Protein AF-A0A090T2H4-F1 (afdb_monomer_lite)

Organism: NCBI:txid990268

Structure (mmCIF, N/CA/C/O backbone):
data_AF-A0A090T2H4-F1
#
_entry.id   AF-A0A090T2H4-F1
#
loop_
_atom_site.group_PDB
_atom_site.id
_atom_site.type_symbol
_atom_site.label_atom_id
_atom_site.label_alt_id
_atom_site.label_comp_id
_atom_site.label_asym_id
_atom_site.label_entity_id
_atom_site.label_seq_id
_atom_site.pdbx_PDB_ins_code
_atom_site.Cartn_x
_atom_site.Cartn_y
_atom_site.Cartn_z
_atom_site.occupancy
_atom_site.B_iso_or_equiv
_atom_site.auth_seq_id
_atom_site.auth_comp_id
_atom_site.auth_asym_id
_atom_site.auth_atom_id
_atom_site.pdbx_PDB_model_num
ATOM 1 N N . MET A 1 1 ? 28.362 19.456 1.490 1.00 36.31 1 MET A N 1
ATOM 2 C CA . MET A 1 1 ? 27.067 19.026 2.068 1.00 36.31 1 MET A CA 1
ATOM 3 C C . MET A 1 1 ? 25.957 18.723 1.054 1.00 36.31 1 MET A C 1
ATOM 5 O O . MET A 1 1 ? 25.156 17.857 1.353 1.00 36.31 1 MET A O 1
ATOM 9 N N . LYS A 1 2 ? 25.894 19.320 -0.153 1.00 35.50 2 LYS A N 1
ATOM 10 C CA . LYS A 1 2 ? 24.828 18.982 -1.133 1.00 35.50 2 LYS A CA 1
ATOM 11 C C . LYS A 1 2 ? 24.926 17.577 -1.770 1.00 35.50 2 LYS A C 1
ATOM 13 O O . LYS A 1 2 ? 23.914 17.064 -2.221 1.00 35.50 2 LYS A O 1
ATOM 18 N N . LYS A 1 3 ? 26.111 16.947 -1.783 1.00 40.62 3 LYS A N 1
ATOM 19 C CA . LYS A 1 3 ? 26.342 15.635 -2.427 1.00 40.62 3 LYS A CA 1
ATOM 20 C C . LYS A 1 3 ? 25.745 14.439 -1.663 1.00 40.62 3 LYS A C 1
ATOM 22 O O . LYS A 1 3 ? 25.293 13.499 -2.295 1.00 40.62 3 LYS A O 1
ATOM 27 N N . SER A 1 4 ? 25.689 14.505 -0.330 1.00 39.00 4 SER A N 1
ATOM 28 C CA . SER A 1 4 ? 25.254 13.391 0.539 1.00 39.00 4 SER A CA 1
ATOM 29 C C . SER A 1 4 ? 23.723 13.196 0.568 1.00 39.00 4 SER A C 1
ATOM 31 O O . SER A 1 4 ? 23.233 12.088 0.759 1.00 39.00 4 SER A O 1
ATOM 33 N N . ILE A 1 5 ? 22.943 14.247 0.280 1.00 39.84 5 ILE A N 1
ATOM 34 C CA . ILE A 1 5 ? 21.468 14.180 0.276 1.00 39.84 5 ILE A CA 1
ATOM 35 C C . ILE A 1 5 ? 20.933 13.407 -0.945 1.00 39.84 5 ILE A C 1
ATOM 37 O O . ILE A 1 5 ? 19.902 12.739 -0.851 1.00 39.84 5 ILE A O 1
ATOM 41 N N . VAL A 1 6 ? 21.640 13.455 -2.080 1.00 45.47 6 VAL A N 1
ATOM 42 C CA . VAL A 1 6 ? 21.230 12.778 -3.325 1.00 45.47 6 VAL A CA 1
ATOM 43 C C . VAL A 1 6 ? 21.430 11.261 -3.227 1.00 45.47 6 VAL A C 1
ATOM 45 O O . VAL A 1 6 ? 20.582 10.497 -3.675 1.00 45.47 6 VAL A O 1
ATOM 48 N N . SER A 1 7 ? 22.505 10.806 -2.580 1.00 46.88 7 SER A N 1
ATOM 49 C CA . SER A 1 7 ? 22.797 9.377 -2.406 1.00 46.88 7 SER A CA 1
ATOM 50 C C . SER A 1 7 ? 21.842 8.687 -1.423 1.00 46.88 7 SER A C 1
ATOM 52 O O . SER A 1 7 ? 21.440 7.550 -1.666 1.00 46.88 7 SER A O 1
ATOM 54 N N . LEU A 1 8 ? 21.418 9.373 -0.354 1.00 42.62 8 LEU A N 1
ATOM 55 C CA . LEU A 1 8 ? 20.501 8.801 0.642 1.00 42.62 8 LEU A CA 1
ATOM 56 C C . LEU A 1 8 ? 19.053 8.691 0.128 1.00 42.62 8 LEU A C 1
ATOM 58 O O . LEU A 1 8 ? 18.357 7.719 0.418 1.00 42.62 8 LEU A O 1
ATOM 62 N N . SER A 1 9 ? 18.607 9.663 -0.674 1.00 47.44 9 SER A N 1
ATOM 63 C CA . SER A 1 9 ? 17.266 9.659 -1.276 1.00 47.44 9 SER A CA 1
ATOM 64 C C . SER A 1 9 ? 17.117 8.614 -2.390 1.00 47.44 9 SER A C 1
ATOM 66 O O . SER A 1 9 ? 16.039 8.037 -2.534 1.00 47.44 9 SER A O 1
ATOM 68 N N . LEU A 1 10 ? 18.200 8.281 -3.105 1.00 46.84 10 LEU A N 1
ATOM 69 C CA . LEU A 1 10 ? 18.209 7.166 -4.057 1.00 46.84 10 LEU A CA 1
ATOM 70 C C . LEU A 1 10 ? 18.039 5.810 -3.356 1.00 46.84 10 LEU A C 1
ATOM 72 O O . LEU A 1 10 ? 17.266 4.980 -3.823 1.00 46.84 10 LEU A O 1
ATOM 76 N N . LEU A 1 11 ? 18.705 5.588 -2.216 1.00 45.59 11 LEU A N 1
ATOM 77 C CA . LEU A 1 11 ? 18.642 4.310 -1.493 1.00 45.59 11 LEU A CA 1
ATOM 78 C C . LEU A 1 11 ? 17.219 3.990 -0.993 1.00 45.59 11 LEU A C 1
ATOM 80 O O . LEU A 1 11 ? 16.805 2.831 -1.007 1.00 45.59 11 LEU A O 1
ATOM 84 N N . ALA A 1 12 ? 16.443 5.015 -0.623 1.00 47.56 12 ALA A N 1
ATOM 85 C CA . ALA A 1 12 ? 15.036 4.864 -0.248 1.00 47.56 12 ALA A CA 1
ATOM 86 C C . ALA A 1 12 ? 14.151 4.404 -1.427 1.00 47.56 12 ALA A C 1
ATOM 88 O O . ALA A 1 12 ? 13.227 3.613 -1.225 1.00 47.56 12 ALA A O 1
ATOM 89 N N . ALA A 1 13 ? 14.470 4.825 -2.658 1.00 45.09 13 ALA A N 1
ATOM 90 C CA . ALA A 1 13 ? 13.735 4.456 -3.871 1.00 45.09 13 ALA A CA 1
ATOM 91 C C . ALA A 1 13 ? 13.983 3.003 -4.334 1.00 45.09 13 ALA A C 1
ATOM 93 O O . ALA A 1 13 ? 13.152 2.443 -5.044 1.00 45.09 13 ALA A O 1
ATOM 94 N N . PHE A 1 14 ? 15.073 2.358 -3.898 1.00 51.28 14 PHE A N 1
ATOM 95 C CA . PHE A 1 14 ? 15.426 0.979 -4.285 1.00 51.28 14 PHE A CA 1
ATOM 96 C C . PHE A 1 14 ? 14.879 -0.115 -3.351 1.00 51.28 14 PHE A C 1
ATOM 98 O O . PHE A 1 14 ? 15.122 -1.299 -3.576 1.00 51.28 14 PHE A O 1
ATOM 105 N N . SER A 1 15 ? 14.115 0.241 -2.314 1.00 47.22 15 SER A N 1
ATOM 106 C CA . SER A 1 15 ? 13.600 -0.724 -1.328 1.00 47.22 15 SER A CA 1
ATOM 107 C C . SER A 1 15 ? 12.400 -1.563 -1.800 1.00 47.22 15 SER A C 1
ATOM 109 O O . SER A 1 15 ? 11.933 -2.427 -1.059 1.00 47.22 15 SER A O 1
ATOM 111 N N . GLY A 1 16 ? 11.918 -1.384 -3.035 1.00 41.19 16 GLY A N 1
ATOM 112 C CA . GLY A 1 16 ? 10.729 -2.097 -3.496 1.00 41.19 16 GLY A CA 1
ATOM 113 C C . GLY A 1 16 ? 10.566 -2.189 -5.007 1.00 41.19 16 GLY A C 1
ATOM 114 O O . GLY A 1 16 ? 9.610 -1.634 -5.528 1.00 41.19 16 GLY A O 1
ATOM 115 N N . SER A 1 17 ? 11.462 -2.874 -5.723 1.00 40.00 17 SER A N 1
ATOM 116 C CA . SER A 1 17 ? 11.140 -3.654 -6.941 1.00 40.00 17 SER A CA 1
ATOM 117 C C . SER A 1 17 ? 12.409 -4.227 -7.578 1.00 40.00 17 SER A C 1
ATOM 119 O O . SER A 1 17 ? 13.359 -3.509 -7.873 1.00 40.00 17 SER A O 1
ATOM 121 N N . VAL A 1 18 ? 12.409 -5.538 -7.830 1.00 40.50 18 VAL A N 1
ATOM 122 C CA . VAL A 1 18 ? 13.368 -6.182 -8.737 1.00 40.50 18 VAL A CA 1
ATOM 123 C C . VAL A 1 18 ? 12.960 -5.767 -10.151 1.00 40.50 18 VAL A C 1
ATOM 125 O O . VAL A 1 18 ? 12.002 -6.310 -10.699 1.00 40.50 18 VAL A O 1
ATOM 128 N N . MET A 1 19 ? 13.616 -4.748 -10.709 1.00 43.47 19 MET A N 1
ATOM 129 C CA . MET A 1 19 ? 13.372 -4.314 -12.084 1.00 43.47 19 MET A CA 1
ATOM 130 C C . MET A 1 19 ? 13.956 -5.343 -13.052 1.00 43.47 19 MET A C 1
ATOM 132 O O . MET A 1 19 ? 15.160 -5.592 -13.065 1.00 43.47 19 MET A O 1
ATOM 136 N N . ALA A 1 20 ? 13.094 -5.947 -13.864 1.00 45.94 20 ALA A N 1
ATOM 137 C CA . ALA A 1 20 ? 13.501 -6.716 -15.025 1.00 45.94 20 ALA A CA 1
ATOM 138 C C . ALA A 1 20 ? 13.344 -5.849 -16.284 1.00 45.94 20 ALA A C 1
ATOM 140 O O . ALA A 1 20 ? 12.249 -5.375 -16.572 1.00 45.94 20 ALA A O 1
ATOM 141 N N . ALA A 1 21 ? 14.444 -5.743 -17.035 1.00 47.16 21 ALA A N 1
ATOM 142 C CA . ALA A 1 21 ? 14.515 -5.528 -18.484 1.00 47.16 21 ALA A CA 1
ATOM 143 C C . ALA A 1 21 ? 14.448 -4.111 -19.098 1.00 47.16 21 ALA A C 1
ATOM 145 O O . ALA A 1 21 ? 14.241 -4.031 -20.302 1.00 47.16 21 ALA A O 1
ATOM 146 N N . ASP A 1 22 ? 14.768 -3.035 -18.370 1.00 52.38 22 ASP A N 1
ATOM 147 C CA . ASP A 1 22 ? 15.288 -1.811 -19.014 1.00 52.38 22 ASP A CA 1
ATOM 148 C C . ASP A 1 22 ? 16.553 -1.320 -18.288 1.00 52.38 22 ASP A C 1
ATOM 150 O O . ASP A 1 22 ? 16.551 -1.240 -17.056 1.00 52.38 22 ASP A O 1
ATOM 154 N N . PRO A 1 23 ? 17.662 -1.040 -19.003 1.00 63.47 23 PRO A N 1
ATOM 155 C CA . PRO A 1 23 ? 18.955 -0.792 -18.373 1.00 63.47 23 PRO A CA 1
ATOM 156 C C . PRO A 1 23 ? 19.072 0.602 -17.758 1.00 63.47 23 PRO A C 1
ATOM 158 O O . PRO A 1 23 ? 20.011 0.805 -16.994 1.00 63.47 23 PRO A O 1
ATOM 161 N N . CYS A 1 24 ? 18.159 1.538 -18.060 1.00 70.06 24 CYS A N 1
ATOM 162 C CA . CYS A 1 24 ? 18.202 2.916 -17.569 1.00 70.06 24 CYS A CA 1
ATOM 163 C C . CYS A 1 24 ? 16.805 3.536 -17.374 1.00 70.06 24 CYS A C 1
ATOM 165 O O . CYS A 1 24 ? 15.912 3.326 -18.188 1.00 70.06 24 CYS A O 1
ATOM 167 N N . MET A 1 25 ? 16.640 4.368 -16.343 1.00 74.94 25 MET A N 1
ATOM 168 C CA . MET A 1 25 ? 15.438 5.165 -16.056 1.00 74.94 25 MET A CA 1
ATOM 169 C C . MET A 1 25 ? 15.797 6.659 -16.027 1.00 74.94 25 MET A C 1
ATOM 171 O O . MET A 1 25 ? 16.695 7.046 -15.285 1.00 74.94 25 MET A O 1
ATOM 175 N N . ASP A 1 26 ? 15.107 7.501 -16.803 1.00 76.38 26 ASP A N 1
ATOM 176 C CA . ASP A 1 26 ? 15.273 8.965 -16.762 1.00 76.38 26 ASP A CA 1
ATOM 177 C C . ASP A 1 26 ? 14.389 9.585 -15.669 1.00 76.38 26 ASP A C 1
ATOM 179 O O . ASP A 1 26 ? 13.170 9.401 -15.647 1.00 76.38 26 ASP A O 1
ATOM 183 N N . ILE A 1 27 ? 15.009 10.334 -14.760 1.00 71.25 27 ILE A N 1
ATOM 184 C CA . ILE A 1 27 ? 14.344 11.121 -13.726 1.00 71.25 27 ILE A CA 1
ATOM 185 C C . ILE A 1 27 ? 14.758 12.588 -13.900 1.00 71.25 27 ILE A C 1
ATOM 187 O O . ILE A 1 27 ? 15.784 13.025 -13.378 1.00 71.25 27 ILE A O 1
ATOM 191 N N . ASN A 1 28 ? 13.928 13.372 -14.595 1.00 72.44 28 ASN A N 1
ATOM 192 C CA . A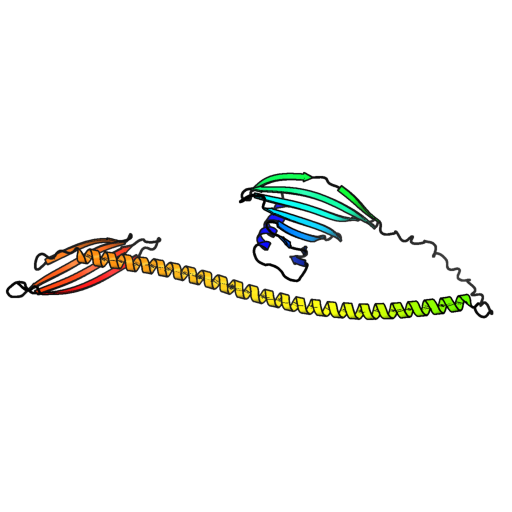SN A 1 28 ? 14.123 14.813 -14.818 1.00 72.44 28 ASN A CA 1
ATOM 193 C C . ASN A 1 28 ? 15.474 15.175 -15.479 1.00 72.44 28 ASN A C 1
ATOM 195 O O . ASN A 1 28 ? 16.150 16.106 -15.033 1.00 72.44 28 ASN A O 1
ATOM 199 N N . GLY A 1 29 ? 15.880 14.453 -16.528 1.00 69.56 29 GLY A N 1
ATOM 200 C CA . GLY A 1 29 ? 17.144 14.680 -17.239 1.00 69.56 29 GLY A CA 1
ATOM 201 C C . GLY A 1 29 ? 18.351 14.039 -16.550 1.00 69.56 29 GLY A C 1
ATOM 202 O O . GLY A 1 29 ? 19.489 14.455 -16.761 1.00 69.56 29 GLY A O 1
ATOM 203 N N . THR A 1 30 ? 18.107 13.063 -15.673 1.00 71.81 30 THR A N 1
ATOM 204 C CA . THR A 1 30 ? 19.138 12.266 -15.000 1.00 71.81 30 THR A CA 1
ATOM 205 C C . THR A 1 30 ? 18.852 10.798 -15.266 1.00 71.81 30 THR A C 1
ATOM 207 O O . THR A 1 30 ? 17.856 10.263 -14.786 1.00 71.81 30 THR A O 1
ATOM 210 N N . LEU A 1 31 ? 19.729 10.140 -16.017 1.00 77.06 31 LEU A N 1
ATOM 211 C CA . LEU A 1 31 ? 19.602 8.730 -16.367 1.00 77.06 31 LEU A CA 1
ATOM 212 C C . LEU A 1 31 ? 20.204 7.872 -15.253 1.00 77.06 31 LEU A C 1
ATOM 214 O O . LEU A 1 31 ? 21.386 7.982 -14.944 1.00 77.06 31 LEU A O 1
ATOM 218 N N . VAL A 1 32 ? 19.412 6.999 -14.644 1.00 78.06 32 VAL A N 1
ATOM 219 C CA . VAL A 1 32 ? 19.874 6.010 -13.663 1.00 78.06 32 VAL A CA 1
ATOM 220 C C . VAL A 1 32 ? 19.944 4.657 -14.348 1.00 78.06 32 VAL A C 1
ATOM 222 O O . VAL A 1 32 ? 18.908 4.084 -14.669 1.00 78.06 32 VAL A O 1
ATOM 225 N N . CYS A 1 33 ? 21.154 4.157 -14.562 1.00 79.38 33 CYS A N 1
ATOM 226 C CA . CYS A 1 33 ? 21.454 2.927 -15.274 1.00 79.38 33 CYS A CA 1
ATOM 227 C C . CYS A 1 33 ? 22.016 1.821 -14.364 1.00 79.38 33 CYS A C 1
ATOM 229 O O . CYS A 1 33 ? 22.600 2.096 -13.313 1.00 79.38 33 CYS A O 1
ATOM 231 N N . ASP A 1 34 ? 21.879 0.565 -14.800 1.00 73.62 34 ASP A N 1
ATOM 232 C CA . ASP A 1 34 ? 22.535 -0.617 -14.215 1.00 73.62 34 ASP A CA 1
ATOM 233 C C . ASP A 1 34 ? 22.346 -0.767 -12.693 1.00 73.62 34 ASP A C 1
ATOM 235 O O . ASP A 1 34 ? 23.273 -1.103 -11.948 1.00 73.62 34 ASP A O 1
ATOM 239 N N . ALA A 1 35 ? 21.121 -0.537 -12.214 1.00 71.50 35 ALA A N 1
ATOM 240 C CA . ALA A 1 35 ? 20.779 -0.791 -10.822 1.00 71.50 35 ALA A CA 1
ATOM 241 C C . ALA A 1 35 ? 20.849 -2.299 -10.525 1.00 71.50 35 ALA A C 1
ATOM 243 O O . ALA A 1 35 ? 20.090 -3.094 -11.082 1.00 71.50 35 ALA A O 1
ATOM 244 N N . LYS A 1 36 ? 21.760 -2.703 -9.636 1.00 76.56 36 LYS A N 1
ATOM 245 C CA . LYS A 1 36 ? 21.929 -4.100 -9.217 1.00 76.56 36 LYS A CA 1
ATOM 246 C C . LYS A 1 36 ? 21.777 -4.224 -7.714 1.00 76.56 36 LYS A C 1
ATOM 248 O O . LYS A 1 36 ? 22.329 -3.433 -6.949 1.00 76.56 36 LYS A O 1
ATOM 253 N N . GLN A 1 37 ? 21.048 -5.257 -7.310 1.00 74.50 37 GLN A N 1
ATOM 254 C CA . GLN A 1 37 ? 20.957 -5.691 -5.928 1.00 74.50 37 GLN A CA 1
ATOM 255 C C . GLN A 1 37 ? 21.568 -7.084 -5.822 1.00 74.50 37 GLN A C 1
ATOM 257 O O . GLN A 1 37 ? 21.023 -8.063 -6.329 1.00 74.50 37 GLN A O 1
ATOM 262 N N . GLU A 1 38 ? 22.702 -7.163 -5.143 1.00 75.06 38 GLU A N 1
ATOM 263 C CA . GLU A 1 38 ? 23.301 -8.413 -4.698 1.00 75.06 38 GLU A CA 1
ATOM 264 C C . GLU A 1 38 ? 23.130 -8.521 -3.181 1.00 75.06 38 GLU A C 1
ATOM 266 O O . GLU A 1 38 ? 22.777 -7.555 -2.502 1.00 75.06 38 GLU A O 1
ATOM 271 N N . LYS A 1 39 ? 23.315 -9.719 -2.623 1.00 79.56 39 LYS A N 1
ATOM 272 C CA . LYS A 1 39 ? 23.144 -9.936 -1.184 1.00 79.56 39 LYS A CA 1
ATOM 273 C C . LYS A 1 39 ? 23.999 -8.925 -0.403 1.00 79.56 39 LYS A C 1
ATOM 275 O O . LYS A 1 39 ? 25.222 -8.952 -0.497 1.00 79.56 39 LYS A O 1
ATOM 280 N N . ASP A 1 40 ? 23.327 -8.055 0.352 1.00 78.44 40 ASP A N 1
ATOM 281 C CA . ASP A 1 40 ? 23.918 -6.992 1.175 1.00 78.44 40 ASP A CA 1
ATOM 282 C C . ASP A 1 40 ? 24.669 -5.879 0.407 1.00 78.44 40 ASP A C 1
ATOM 284 O O . ASP A 1 40 ? 25.358 -5.072 1.038 1.00 78.44 40 ASP A O 1
ATOM 288 N N . VAL A 1 41 ? 24.528 -5.800 -0.925 1.00 79.56 41 VAL A N 1
ATOM 289 C CA . VAL A 1 41 ? 25.160 -4.779 -1.781 1.00 79.56 41 VAL A CA 1
ATOM 290 C C . VAL A 1 41 ? 24.159 -4.205 -2.787 1.00 79.56 41 VAL A C 1
ATOM 292 O O . VAL A 1 41 ? 23.544 -4.934 -3.562 1.00 79.56 41 VAL A O 1
ATOM 295 N N . HIS A 1 42 ? 24.060 -2.881 -2.840 1.00 79.81 42 HIS A N 1
ATOM 296 C CA . HIS A 1 42 ? 23.280 -2.139 -3.829 1.00 79.81 42 HIS A CA 1
ATOM 297 C C . HIS A 1 42 ? 24.214 -1.272 -4.661 1.00 79.81 42 HIS A C 1
ATOM 299 O O . HIS A 1 42 ? 25.039 -0.553 -4.101 1.00 79.81 42 HIS A O 1
ATOM 305 N N . SER A 1 43 ? 24.090 -1.307 -5.985 1.00 82.06 43 SER A N 1
ATOM 306 C CA . SER A 1 43 ? 24.871 -0.441 -6.869 1.00 82.06 43 SER A CA 1
ATOM 307 C C . SER A 1 43 ? 24.016 0.218 -7.935 1.00 82.06 43 SER A C 1
ATOM 309 O O . SER A 1 43 ? 23.099 -0.417 -8.448 1.00 82.06 43 SER A O 1
ATOM 311 N N . ALA A 1 44 ? 24.354 1.451 -8.303 1.00 81.31 44 ALA A N 1
ATOM 312 C CA . ALA A 1 44 ? 23.735 2.169 -9.411 1.00 81.31 44 ALA A CA 1
ATOM 313 C C . ALA A 1 44 ? 24.759 3.067 -10.115 1.00 81.31 44 ALA A C 1
ATOM 315 O O . ALA A 1 44 ? 25.660 3.611 -9.469 1.00 81.31 44 ALA A O 1
ATOM 316 N N . THR A 1 45 ? 24.581 3.251 -11.421 1.00 82.81 45 THR A N 1
ATOM 317 C CA . THR A 1 45 ? 25.322 4.222 -12.230 1.00 82.81 45 THR A CA 1
ATOM 318 C C . THR A 1 45 ? 24.368 5.336 -12.629 1.00 82.81 45 THR A C 1
ATOM 320 O O . THR A 1 45 ? 23.306 5.079 -13.176 1.00 82.81 45 THR A O 1
ATOM 323 N N . ILE A 1 46 ? 24.716 6.585 -12.364 1.00 83.50 46 ILE A N 1
ATOM 324 C CA . ILE A 1 46 ? 23.881 7.746 -12.669 1.00 83.50 46 ILE A CA 1
ATOM 325 C C . ILE A 1 46 ? 24.620 8.585 -13.696 1.00 83.50 46 ILE A C 1
ATOM 327 O O . ILE A 1 46 ? 25.740 9.009 -13.442 1.00 83.50 46 ILE A O 1
ATOM 331 N N . ILE A 1 47 ? 23.998 8.840 -14.835 1.00 82.44 47 ILE A N 1
ATOM 332 C CA . ILE A 1 47 ? 24.544 9.640 -15.921 1.00 82.44 47 ILE A CA 1
ATOM 333 C C . ILE A 1 47 ? 23.706 10.909 -16.020 1.00 82.44 47 ILE A C 1
ATOM 335 O O . ILE A 1 47 ? 22.481 10.856 -16.131 1.00 82.44 47 ILE A O 1
ATOM 339 N N . LYS A 1 48 ? 24.364 12.060 -15.973 1.00 83.62 48 LYS A N 1
ATOM 340 C CA . LYS A 1 48 ? 23.722 13.355 -16.155 1.00 83.62 48 LYS A CA 1
ATOM 341 C C . LYS A 1 48 ? 24.456 14.141 -17.227 1.00 83.62 48 LYS A C 1
ATOM 343 O O . LYS A 1 48 ? 25.661 14.352 -17.121 1.00 83.62 48 LYS A O 1
ATOM 348 N N . GLU A 1 49 ? 23.712 14.596 -18.223 1.00 79.69 49 GLU A N 1
ATOM 349 C CA . GLU A 1 49 ? 24.194 15.568 -19.196 1.00 79.69 49 GLU A CA 1
ATOM 350 C C . GLU A 1 49 ? 23.917 16.978 -18.663 1.00 79.69 49 GLU A C 1
ATOM 352 O O . GLU A 1 49 ? 22.805 17.304 -18.234 1.00 79.69 49 GLU A O 1
ATOM 357 N N . ASN A 1 50 ? 24.952 17.806 -18.608 1.00 78.88 50 ASN A N 1
ATOM 358 C CA . ASN A 1 50 ? 24.846 19.187 -18.165 1.00 78.88 50 ASN A CA 1
ATOM 359 C C . ASN A 1 50 ? 24.545 20.110 -19.354 1.00 78.88 50 ASN A C 1
ATOM 361 O O . ASN A 1 50 ? 24.768 19.774 -20.512 1.00 78.88 50 ASN A O 1
ATOM 365 N N . ALA A 1 51 ? 24.056 21.318 -19.067 1.00 78.19 51 ALA A N 1
ATOM 366 C CA . ALA A 1 51 ? 23.690 22.291 -20.102 1.00 78.19 51 ALA A CA 1
ATOM 367 C C . ALA A 1 51 ? 24.878 22.768 -20.964 1.00 78.19 51 ALA A C 1
ATOM 369 O O . ALA A 1 51 ? 24.667 23.328 -22.035 1.00 78.19 51 ALA A O 1
ATOM 370 N N . ASP A 1 52 ? 26.109 22.574 -20.489 1.00 74.75 52 ASP A N 1
ATOM 371 C CA . ASP A 1 52 ? 27.349 22.855 -21.217 1.00 74.75 52 ASP A CA 1
ATOM 372 C C . ASP A 1 52 ? 27.833 21.674 -22.080 1.00 74.75 52 ASP A C 1
ATOM 374 O O . ASP A 1 52 ? 28.872 21.780 -22.727 1.00 74.75 52 ASP A O 1
ATOM 378 N N . GLY A 1 53 ? 27.083 20.565 -22.109 1.00 73.19 53 GLY A N 1
ATOM 379 C CA . GLY A 1 53 ? 27.431 19.343 -22.834 1.00 73.19 53 GLY A CA 1
ATOM 380 C C . GLY A 1 53 ? 28.422 18.433 -22.100 1.00 73.19 53 GLY A C 1
ATOM 381 O O . GLY A 1 53 ? 28.815 17.405 -22.652 1.00 73.19 53 GLY A O 1
ATOM 382 N N . SER A 1 54 ? 28.838 18.774 -20.873 1.00 75.94 54 SER A N 1
ATOM 383 C CA . SER A 1 54 ? 29.627 17.863 -20.035 1.00 75.94 54 SER A CA 1
ATOM 384 C C . SER A 1 54 ? 28.768 16.703 -19.522 1.00 75.94 54 SER A C 1
ATOM 386 O O . SER A 1 54 ? 27.558 16.841 -19.316 1.00 75.94 54 SER A O 1
ATOM 388 N N . ILE A 1 55 ? 29.399 15.546 -19.301 1.00 74.69 55 ILE A N 1
ATOM 389 C CA . ILE A 1 55 ? 28.725 14.344 -18.793 1.00 74.69 55 ILE A CA 1
ATOM 390 C C . ILE A 1 55 ? 29.281 14.003 -17.412 1.00 74.69 55 ILE A C 1
ATOM 392 O O . ILE A 1 55 ? 30.467 13.705 -17.257 1.00 74.69 55 ILE A O 1
ATOM 396 N N . ASP A 1 56 ? 28.400 13.990 -16.415 1.00 79.38 56 ASP A N 1
ATOM 397 C CA . ASP A 1 56 ? 28.690 13.513 -15.067 1.00 79.38 56 ASP A CA 1
ATOM 398 C C . ASP A 1 56 ? 28.210 12.069 -14.907 1.00 79.38 56 ASP A C 1
ATOM 400 O O . ASP A 1 56 ? 27.012 11.790 -14.969 1.00 79.38 56 ASP A O 1
ATOM 404 N N . VAL A 1 57 ? 29.136 11.153 -14.633 1.00 81.75 57 VAL A N 1
ATOM 405 C CA . VAL A 1 57 ? 28.840 9.759 -14.292 1.00 81.75 57 VAL A CA 1
ATOM 406 C C . VAL A 1 57 ? 29.118 9.542 -12.808 1.00 81.75 57 VAL A C 1
ATOM 408 O O . VAL A 1 57 ? 30.249 9.672 -12.347 1.00 81.75 57 VAL A O 1
ATOM 411 N N . HIS A 1 58 ? 28.093 9.196 -12.039 1.00 82.50 58 HIS A N 1
ATOM 412 C CA . HIS A 1 58 ? 28.209 8.830 -10.633 1.00 82.50 58 HIS A CA 1
ATOM 413 C C . HIS A 1 58 ? 27.938 7.341 -10.460 1.00 82.50 58 HIS A C 1
ATOM 415 O O . HIS A 1 58 ? 26.807 6.890 -10.600 1.00 82.50 58 HIS A O 1
ATOM 421 N N . GLU A 1 59 ? 28.958 6.582 -10.096 1.00 84.19 59 GLU A N 1
ATOM 422 C CA . GLU A 1 59 ? 28.796 5.210 -9.634 1.00 84.19 59 GLU A CA 1
ATOM 423 C C . GLU A 1 59 ? 28.666 5.223 -8.112 1.00 84.19 59 GLU A C 1
ATOM 425 O O . GLU A 1 59 ? 29.501 5.795 -7.408 1.00 84.19 59 GLU A O 1
ATOM 430 N N . VAL A 1 60 ? 27.620 4.592 -7.590 1.00 84.31 60 VAL A N 1
ATOM 431 C CA . VAL A 1 60 ? 27.392 4.463 -6.148 1.00 84.31 60 VAL A CA 1
ATOM 432 C C . VAL A 1 60 ? 27.277 2.987 -5.811 1.00 84.31 60 VAL A C 1
ATOM 434 O O . VAL A 1 60 ? 26.533 2.260 -6.466 1.00 84.31 60 VAL A O 1
ATOM 437 N N . LYS A 1 61 ? 28.001 2.543 -4.782 1.00 85.88 61 LYS A N 1
ATOM 438 C CA . LYS A 1 61 ? 27.899 1.201 -4.205 1.00 85.88 61 LYS A CA 1
ATOM 439 C C . LYS A 1 61 ? 27.676 1.312 -2.706 1.00 85.88 61 LYS A C 1
ATOM 441 O O . LYS A 1 61 ? 28.538 1.795 -1.985 1.00 85.88 61 LYS A O 1
ATOM 446 N N . ALA A 1 62 ? 26.531 0.848 -2.231 1.00 82.75 62 ALA A N 1
ATOM 447 C CA . ALA A 1 62 ? 26.226 0.728 -0.815 1.00 82.75 62 ALA A CA 1
ATOM 448 C C . ALA A 1 62 ? 26.362 -0.736 -0.387 1.00 82.75 62 ALA A C 1
ATOM 450 O O . ALA A 1 62 ? 25.816 -1.627 -1.031 1.00 82.75 62 ALA A O 1
ATOM 451 N N . LYS A 1 63 ? 27.077 -0.993 0.706 1.00 86.50 63 LYS A N 1
ATOM 452 C CA . LYS A 1 63 ? 27.269 -2.323 1.286 1.00 86.50 63 LYS A CA 1
ATOM 453 C C . LYS A 1 63 ? 26.902 -2.311 2.762 1.00 86.50 63 LYS A C 1
ATOM 455 O O . LYS A 1 63 ? 27.409 -1.490 3.528 1.00 86.50 63 LYS A O 1
ATOM 460 N N . LYS A 1 64 ? 26.076 -3.265 3.189 1.00 85.81 64 LYS A N 1
ATOM 461 C CA . LYS A 1 64 ? 25.802 -3.485 4.612 1.00 85.81 64 LYS A CA 1
ATOM 462 C C . LYS A 1 64 ? 27.027 -4.133 5.268 1.00 85.81 64 LYS A C 1
ATOM 464 O O . LYS A 1 64 ? 27.480 -5.193 4.842 1.00 85.81 64 LYS A O 1
ATOM 469 N N . ILE A 1 65 ? 27.584 -3.483 6.291 1.00 87.50 65 ILE A N 1
ATOM 470 C CA . ILE A 1 65 ? 28.797 -3.936 7.007 1.00 87.50 65 ILE A CA 1
ATOM 471 C C . ILE A 1 65 ? 28.530 -4.287 8.481 1.00 87.50 65 ILE A C 1
ATOM 473 O O . ILE A 1 65 ? 29.431 -4.726 9.191 1.00 87.50 65 ILE A O 1
ATOM 477 N N . GLY A 1 66 ? 27.292 -4.119 8.943 1.00 83.25 66 GLY A N 1
ATOM 478 C CA . GLY A 1 66 ? 26.825 -4.481 10.280 1.00 83.25 66 GLY A CA 1
ATOM 479 C C . GLY A 1 66 ? 25.298 -4.396 10.365 1.00 83.25 66 GLY A C 1
ATOM 480 O O . GLY A 1 66 ? 24.670 -4.013 9.377 1.00 83.25 66 GLY A O 1
ATOM 481 N N . PRO A 1 67 ? 24.681 -4.752 11.507 1.00 77.12 67 PRO A N 1
ATOM 482 C CA . PRO A 1 67 ? 23.228 -4.673 11.686 1.00 77.12 67 PRO A CA 1
ATOM 483 C C . PRO A 1 67 ? 22.687 -3.276 11.355 1.00 77.12 67 PRO A C 1
ATOM 485 O O . PRO A 1 67 ? 21.758 -3.189 10.549 1.00 77.12 67 PRO A O 1
ATOM 488 N N . ASP A 1 68 ? 23.392 -2.240 11.823 1.00 82.69 68 ASP A N 1
ATOM 489 C CA . ASP A 1 68 ? 23.015 -0.827 11.684 1.00 82.69 68 ASP A CA 1
ATOM 490 C C . ASP A 1 68 ? 24.111 0.020 11.009 1.00 82.69 68 ASP A C 1
ATOM 492 O O . ASP A 1 68 ? 24.166 1.238 11.164 1.00 82.69 68 ASP A O 1
ATOM 496 N N . ARG A 1 69 ? 25.025 -0.629 10.266 1.00 75.06 69 ARG A N 1
ATOM 497 C CA . ARG A 1 69 ? 26.159 0.035 9.600 1.00 75.06 69 ARG A CA 1
ATOM 498 C C . ARG A 1 69 ? 26.154 -0.190 8.096 1.00 75.06 69 ARG A C 1
ATOM 500 O O . ARG A 1 69 ? 26.074 -1.332 7.628 1.00 75.06 69 ARG A O 1
ATOM 507 N N . VAL A 1 70 ? 26.327 0.894 7.346 1.00 82.94 70 VAL A N 1
ATOM 508 C CA . VAL A 1 70 ? 26.392 0.894 5.879 1.00 82.94 70 VAL A CA 1
ATOM 509 C C . VAL A 1 70 ? 27.651 1.623 5.430 1.00 82.94 70 VAL A C 1
ATOM 511 O O . VAL A 1 70 ? 27.945 2.718 5.901 1.00 82.94 70 VAL A O 1
ATOM 514 N N . GLN A 1 71 ? 28.390 1.020 4.507 1.00 83.62 71 GLN A N 1
ATOM 515 C CA . GLN A 1 71 ? 29.471 1.679 3.784 1.00 83.62 71 GLN A CA 1
ATOM 516 C C . GLN A 1 71 ? 28.962 2.078 2.401 1.00 83.62 71 GLN A C 1
ATOM 518 O O . GLN A 1 71 ? 28.363 1.255 1.712 1.00 83.62 71 GLN A O 1
ATOM 523 N N . VAL A 1 72 ? 29.193 3.324 2.002 1.00 83.44 72 VAL A N 1
ATOM 524 C CA . VAL A 1 72 ? 28.844 3.855 0.686 1.00 83.44 72 VAL A CA 1
ATOM 525 C C . VAL A 1 72 ? 30.126 4.287 -0.008 1.00 83.44 72 VAL A C 1
ATOM 527 O O . VAL A 1 72 ? 30.743 5.282 0.365 1.00 83.44 72 VAL A O 1
ATOM 530 N N . ASP A 1 73 ? 30.510 3.543 -1.034 1.00 82.50 73 ASP A N 1
ATOM 531 C CA . ASP A 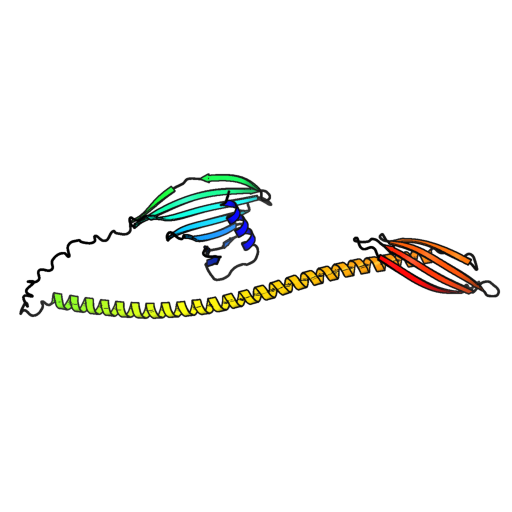1 73 ? 31.591 3.913 -1.933 1.00 82.50 73 ASP A CA 1
ATOM 532 C C . ASP A 1 73 ? 30.979 4.686 -3.104 1.00 82.50 73 ASP A C 1
ATOM 534 O O . ASP A 1 73 ? 30.059 4.203 -3.771 1.00 82.50 73 ASP A O 1
ATOM 538 N N . SER A 1 74 ? 31.466 5.899 -3.355 1.00 81.88 74 SER A N 1
ATOM 539 C CA . SER A 1 74 ? 31.014 6.720 -4.473 1.00 81.88 74 SER A CA 1
ATOM 540 C C . SER A 1 74 ? 32.181 7.085 -5.379 1.00 81.88 74 SER A C 1
ATOM 542 O O . SER A 1 74 ? 33.259 7.465 -4.922 1.00 81.88 74 SER A O 1
ATOM 544 N N . LYS A 1 75 ? 31.973 6.955 -6.686 1.00 83.62 75 LYS A N 1
ATOM 545 C CA . LYS A 1 75 ? 32.926 7.360 -7.711 1.00 83.62 75 LYS A CA 1
ATOM 546 C C . LYS A 1 75 ? 32.230 8.330 -8.648 1.00 83.62 75 LYS A C 1
ATOM 548 O O . LYS A 1 75 ? 31.304 7.965 -9.362 1.00 83.62 75 LYS A O 1
ATOM 553 N N . ASN A 1 76 ? 32.678 9.578 -8.636 1.00 82.06 76 ASN A N 1
ATOM 554 C CA . ASN A 1 76 ? 32.224 10.600 -9.566 1.00 82.06 76 ASN A CA 1
ATOM 555 C C . ASN A 1 76 ? 33.274 10.757 -10.670 1.00 82.06 76 ASN A C 1
ATOM 557 O O . ASN A 1 76 ? 34.430 11.089 -10.399 1.00 82.06 76 ASN A O 1
ATOM 561 N N . ILE A 1 77 ? 32.853 10.496 -11.899 1.00 80.75 77 ILE A N 1
ATOM 562 C CA . ILE A 1 77 ? 33.629 10.643 -13.117 1.00 80.75 77 ILE A CA 1
ATOM 563 C C . ILE A 1 77 ? 32.999 11.771 -13.924 1.00 80.75 77 ILE A C 1
ATOM 565 O O . ILE A 1 77 ? 31.889 11.631 -14.428 1.00 80.75 77 ILE A O 1
ATOM 569 N N . ASN A 1 78 ? 33.723 12.870 -14.079 1.00 81.00 78 ASN A N 1
ATOM 570 C CA . ASN A 1 78 ? 33.312 13.965 -14.945 1.00 81.00 78 ASN A CA 1
ATOM 571 C C . ASN A 1 78 ? 34.089 13.885 -16.267 1.00 81.00 78 ASN A C 1
ATOM 573 O O . ASN A 1 78 ? 35.319 13.723 -16.259 1.00 81.00 78 ASN A O 1
ATOM 577 N N . TYR A 1 79 ? 33.357 13.964 -17.375 1.00 77.69 79 TYR A N 1
ATOM 578 C CA . TYR A 1 79 ? 33.886 14.059 -18.728 1.00 77.69 79 TYR A CA 1
ATOM 579 C C . TYR A 1 79 ? 33.637 15.461 -19.269 1.00 77.69 79 TYR A C 1
ATOM 581 O O . TYR A 1 79 ? 32.490 15.854 -19.487 1.00 77.69 79 TYR A O 1
ATOM 589 N N . ASP A 1 80 ? 34.726 16.176 -19.528 1.00 78.62 80 ASP A N 1
ATOM 590 C CA . ASP A 1 80 ? 34.687 17.561 -19.979 1.00 78.62 80 ASP A CA 1
ATOM 591 C C . ASP A 1 80 ? 3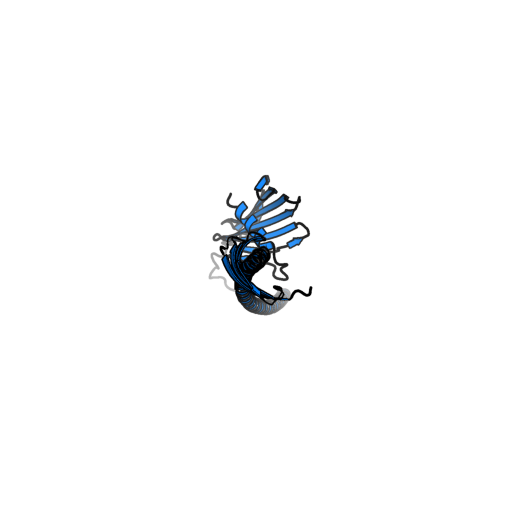5.318 17.678 -21.369 1.00 78.62 80 ASP A C 1
ATOM 593 O O . ASP A 1 80 ? 36.425 17.173 -21.604 1.00 78.62 80 ASP A O 1
ATOM 597 N N . VAL A 1 81 ? 34.625 18.328 -22.303 1.00 73.50 81 VAL A N 1
ATOM 598 C CA . VAL A 1 81 ? 35.136 18.567 -23.658 1.00 73.50 81 VAL A CA 1
ATOM 599 C C . VAL A 1 81 ? 35.621 20.004 -23.730 1.00 73.50 81 VAL A C 1
ATOM 601 O O . VAL A 1 81 ? 34.847 20.953 -23.804 1.00 73.50 81 VAL A O 1
ATOM 604 N N . THR A 1 82 ? 36.938 20.184 -23.716 1.00 74.88 82 THR A N 1
ATOM 605 C CA . THR A 1 82 ? 37.518 21.525 -23.860 1.00 74.88 82 THR A CA 1
ATOM 606 C C . THR A 1 82 ? 37.199 22.099 -25.241 1.00 74.88 82 THR A C 1
ATOM 608 O O . THR A 1 82 ? 37.133 21.358 -26.222 1.00 74.88 82 THR A O 1
ATOM 611 N N . GLY A 1 83 ? 37.160 23.430 -25.374 1.00 67.56 83 GLY A N 1
ATOM 612 C CA . GLY A 1 83 ? 37.008 24.106 -26.677 1.00 67.56 83 GLY A CA 1
ATOM 613 C C . GLY A 1 83 ? 38.100 23.777 -27.712 1.00 67.56 83 GLY A C 1
ATOM 614 O O . GLY A 1 83 ? 38.006 24.181 -28.864 1.00 67.56 83 GLY A O 1
ATOM 615 N N . SER A 1 84 ? 39.136 23.029 -27.316 1.00 70.56 84 SER A N 1
ATOM 616 C CA . SER A 1 84 ? 40.173 22.494 -28.202 1.00 70.56 84 SER A CA 1
ATOM 617 C C . SER A 1 84 ? 39.906 21.072 -28.717 1.00 70.56 84 SER A C 1
ATOM 619 O O . SER A 1 84 ? 40.766 20.523 -29.403 1.00 70.56 84 SER A O 1
ATOM 621 N N . GLY A 1 85 ? 38.760 20.469 -28.376 1.00 69.25 85 GLY A N 1
ATOM 622 C CA . GLY A 1 85 ? 38.415 19.090 -28.736 1.00 69.25 85 GLY A CA 1
ATOM 623 C C . GLY A 1 85 ? 39.130 18.027 -27.892 1.00 69.25 85 GLY A C 1
ATOM 624 O O . GLY A 1 85 ? 39.226 16.874 -28.300 1.00 69.25 85 GLY A O 1
ATOM 625 N N . LYS A 1 86 ? 39.676 18.382 -26.722 1.00 76.88 86 LYS A N 1
ATOM 626 C CA . LYS A 1 86 ? 40.223 17.387 -25.781 1.00 76.88 86 LYS A CA 1
ATOM 627 C C . LYS A 1 86 ? 39.157 16.934 -24.803 1.00 76.88 86 LYS A C 1
ATOM 629 O O . LYS A 1 86 ? 38.504 17.792 -24.209 1.00 76.88 86 LYS A O 1
ATOM 634 N N . VAL A 1 87 ? 39.069 15.623 -24.592 1.00 75.50 87 VAL A N 1
ATOM 635 C CA . VAL A 1 87 ? 38.220 15.012 -23.566 1.00 75.50 87 VAL A CA 1
ATOM 636 C C . VAL A 1 87 ? 39.051 14.796 -22.303 1.00 75.50 87 VAL A C 1
ATOM 638 O O . VAL A 1 87 ? 40.000 14.001 -22.282 1.00 75.50 87 VAL A O 1
ATOM 641 N N . ILE A 1 88 ? 38.703 15.523 -21.245 1.00 77.12 88 ILE A N 1
ATOM 642 C CA . ILE A 1 88 ? 39.322 15.415 -19.925 1.00 77.12 88 ILE A CA 1
ATOM 643 C C . ILE A 1 88 ? 38.434 14.535 -19.055 1.00 77.12 88 ILE A C 1
ATOM 645 O O . ILE A 1 88 ? 37.256 14.823 -18.869 1.00 77.12 88 ILE A O 1
ATOM 649 N N . LYS A 1 89 ? 39.017 13.475 -18.492 1.00 82.94 89 LYS A N 1
ATOM 650 C CA . LYS A 1 89 ? 38.378 12.639 -17.479 1.00 82.94 89 LYS A CA 1
ATOM 651 C C . LYS A 1 89 ? 38.895 13.042 -16.105 1.00 82.94 89 LYS A C 1
ATOM 653 O O . LYS A 1 89 ? 40.101 12.971 -15.861 1.00 82.94 89 LYS A O 1
ATOM 658 N N . THR A 1 90 ? 37.993 13.429 -15.211 1.00 79.12 90 THR A N 1
ATOM 659 C CA . THR A 1 90 ? 38.307 13.681 -13.800 1.00 79.12 90 THR A CA 1
ATOM 660 C C . THR A 1 90 ? 37.597 12.649 -12.937 1.00 79.12 90 THR A C 1
ATOM 662 O O . THR A 1 90 ? 36.371 12.610 -12.923 1.00 79.12 90 THR A O 1
ATOM 665 N N . GLU A 1 91 ? 38.349 11.837 -12.197 1.00 79.88 91 GLU A N 1
ATOM 666 C CA . GLU A 1 91 ? 37.791 10.879 -11.240 1.00 79.88 91 GLU A CA 1
ATOM 667 C C . GLU A 1 91 ? 37.956 11.399 -9.806 1.00 79.88 91 GLU A C 1
ATOM 669 O O . GLU A 1 91 ? 39.043 11.818 -9.404 1.00 79.88 91 GLU A O 1
ATOM 674 N N . ASN A 1 92 ? 36.872 11.364 -9.032 1.00 80.56 92 ASN A N 1
ATOM 675 C CA . ASN A 1 92 ? 36.867 11.598 -7.592 1.00 80.56 92 ASN A CA 1
ATOM 676 C C . ASN A 1 92 ? 36.247 10.374 -6.912 1.00 80.56 92 ASN A C 1
ATOM 678 O O . ASN A 1 92 ? 35.118 10.007 -7.245 1.00 80.56 92 ASN A O 1
ATOM 682 N N . VAL A 1 93 ? 36.958 9.765 -5.964 1.00 79.81 93 VAL A N 1
ATOM 683 C CA . VAL A 1 93 ? 36.477 8.589 -5.227 1.00 79.81 93 VAL A CA 1
ATOM 684 C C . VAL A 1 93 ? 36.325 8.950 -3.755 1.00 79.81 93 VAL A C 1
ATOM 686 O O . VAL A 1 93 ? 37.288 9.370 -3.116 1.00 79.81 93 VAL A O 1
ATOM 689 N N . SER A 1 94 ? 35.130 8.766 -3.205 1.00 81.81 94 SER A N 1
ATOM 690 C CA . SER A 1 94 ? 34.886 8.915 -1.771 1.00 81.81 94 SER A CA 1
ATOM 691 C C . SER A 1 94 ? 34.358 7.620 -1.170 1.00 81.81 94 SER A C 1
ATOM 693 O O . SER A 1 94 ? 33.687 6.821 -1.829 1.00 81.81 94 SER A O 1
ATOM 695 N N . THR A 1 95 ? 34.667 7.409 0.101 1.00 81.75 95 THR A N 1
ATOM 696 C CA . THR A 1 95 ? 34.124 6.313 0.900 1.00 81.75 95 THR A CA 1
ATOM 697 C C . THR A 1 95 ? 33.535 6.889 2.175 1.00 81.75 95 THR A C 1
ATOM 699 O O . THR A 1 95 ? 34.261 7.396 3.028 1.00 81.75 95 THR A O 1
ATOM 702 N N . ASP A 1 96 ? 32.219 6.777 2.315 1.00 80.19 96 ASP A N 1
ATOM 703 C CA . ASP A 1 96 ? 31.486 7.227 3.493 1.00 80.19 96 ASP A CA 1
ATOM 704 C C . ASP A 1 96 ? 31.001 6.019 4.301 1.00 80.19 96 ASP A C 1
ATOM 706 O O . ASP A 1 96 ? 30.570 5.005 3.748 1.00 80.19 96 ASP A O 1
ATOM 710 N N . ARG A 1 97 ? 31.037 6.114 5.630 1.00 80.62 97 ARG A N 1
ATOM 711 C CA . ARG A 1 97 ? 30.451 5.111 6.531 1.00 80.62 97 ARG A CA 1
ATOM 712 C C . ARG A 1 97 ? 29.365 5.743 7.374 1.00 80.62 97 ARG A C 1
ATOM 714 O O . ARG A 1 97 ? 29.570 6.821 7.924 1.00 80.62 97 ARG A O 1
ATOM 721 N N . TYR A 1 98 ? 28.249 5.040 7.494 1.00 82.50 98 TYR A N 1
ATOM 722 C CA . TYR A 1 98 ? 27.089 5.466 8.259 1.00 82.50 98 TYR A CA 1
ATOM 723 C C . TYR A 1 98 ? 26.770 4.452 9.360 1.00 82.50 98 TYR A C 1
ATOM 725 O O . TYR A 1 98 ? 26.851 3.240 9.128 1.00 82.50 98 TYR A O 1
ATOM 733 N N . GLN A 1 99 ? 26.366 4.954 10.525 1.00 76.25 99 GLN A N 1
ATOM 734 C CA . GLN A 1 99 ? 25.825 4.184 11.642 1.00 76.25 99 GLN A CA 1
ATOM 735 C C . GLN A 1 99 ? 24.525 4.843 12.105 1.00 76.25 99 GLN A C 1
ATOM 737 O O . GLN A 1 99 ? 24.492 6.054 12.295 1.00 76.25 99 GLN A O 1
ATOM 742 N N . ASP A 1 100 ? 23.445 4.069 12.230 1.00 77.94 100 ASP A N 1
ATOM 743 C CA . ASP A 1 100 ? 22.123 4.577 12.644 1.00 77.94 100 ASP A CA 1
ATOM 744 C C . ASP A 1 100 ? 21.596 5.744 11.774 1.00 77.94 100 ASP A C 1
ATOM 746 O O . ASP A 1 100 ? 20.794 6.569 12.204 1.00 77.94 100 ASP A O 1
ATOM 750 N N . GLY A 1 101 ? 22.047 5.812 10.516 1.00 73.19 101 GLY A N 1
ATOM 751 C CA . GLY A 1 101 ? 21.716 6.892 9.581 1.00 73.19 101 GLY A CA 1
ATOM 752 C C . GLY A 1 101 ? 22.586 8.149 9.708 1.00 73.19 101 GLY A C 1
ATOM 753 O O . GLY A 1 101 ? 22.444 9.054 8.886 1.00 73.19 101 GLY A O 1
ATOM 754 N N . GLU A 1 102 ? 23.516 8.203 10.663 1.00 69.88 102 GLU A N 1
ATOM 755 C CA . GLU A 1 102 ? 24.472 9.300 10.833 1.00 69.88 102 GLU A CA 1
ATOM 756 C C . GLU A 1 102 ? 25.835 8.970 10.209 1.00 69.88 102 GLU A C 1
ATOM 758 O O . GLU A 1 102 ? 26.276 7.821 10.203 1.00 69.88 102 GLU A O 1
ATOM 763 N N . LEU A 1 103 ? 26.511 9.980 9.652 1.00 81.44 103 LEU A N 1
ATOM 764 C CA . LEU A 1 103 ? 27.838 9.835 9.046 1.00 81.44 103 LEU A CA 1
ATOM 765 C C . LEU A 1 103 ? 28.903 9.650 10.141 1.00 81.44 103 LEU A C 1
ATOM 767 O O . LEU A 1 103 ? 29.161 10.566 10.917 1.00 81.44 103 LEU A O 1
ATOM 771 N N . GLU A 1 104 ? 29.555 8.489 10.165 1.00 84.00 104 GLU A N 1
ATOM 772 C CA . GLU A 1 104 ? 30.601 8.126 11.134 1.00 84.00 104 GLU A CA 1
ATOM 773 C C . GLU A 1 104 ? 31.988 8.592 10.659 1.00 84.00 104 GLU A C 1
ATOM 775 O O . GLU A 1 104 ? 32.790 9.116 11.431 1.00 84.00 104 GLU A O 1
ATOM 780 N N . SER A 1 105 ? 32.284 8.408 9.370 1.00 80.81 105 SER A N 1
ATOM 781 C CA . SER A 1 105 ? 33.571 8.777 8.773 1.00 80.81 105 SER A CA 1
ATOM 782 C C . SER A 1 105 ? 33.445 8.979 7.267 1.00 80.81 105 SER A C 1
ATOM 784 O O . SER A 1 105 ? 32.705 8.240 6.618 1.00 80.81 105 SER A O 1
ATOM 786 N N . SER A 1 106 ? 34.222 9.909 6.716 1.00 80.44 106 SER A N 1
ATOM 787 C CA . SER A 1 106 ? 34.345 10.151 5.276 1.00 80.44 106 SER A CA 1
ATOM 788 C C . SER A 1 106 ? 35.827 10.167 4.905 1.00 80.44 106 SER A C 1
ATOM 790 O O . SER A 1 106 ? 36.614 10.858 5.557 1.00 80.44 106 SER A O 1
ATOM 792 N N . ASP A 1 107 ? 36.208 9.365 3.915 1.00 80.75 107 ASP A N 1
ATOM 793 C CA . ASP A 1 107 ? 37.550 9.347 3.336 1.00 80.75 107 ASP A CA 1
ATOM 794 C C . ASP A 1 107 ? 37.453 9.788 1.871 1.00 80.75 107 ASP A C 1
ATOM 796 O O . ASP A 1 107 ? 36.951 9.064 1.005 1.00 80.75 107 ASP A O 1
ATOM 800 N N . ASP A 1 108 ? 37.891 11.019 1.613 1.00 72.62 108 ASP A N 1
ATOM 801 C CA . ASP A 1 108 ? 37.968 11.597 0.276 1.00 72.62 108 ASP A CA 1
ATOM 802 C C . ASP A 1 108 ? 39.336 11.259 -0.321 1.00 72.62 108 ASP A C 1
ATOM 804 O O . ASP A 1 108 ? 40.349 11.911 -0.046 1.00 72.62 108 ASP A O 1
ATOM 808 N N . SER A 1 109 ? 39.377 10.241 -1.176 1.00 62.28 109 SER A N 1
ATOM 809 C CA . SER A 1 109 ? 40.622 9.791 -1.789 1.00 62.28 109 SER A CA 1
ATOM 810 C C . SER A 1 109 ? 40.782 10.309 -3.225 1.00 62.28 109 SER A C 1
ATOM 812 O O . SER A 1 109 ? 39.885 10.228 -4.057 1.00 62.28 109 SER A O 1
ATOM 814 N N . LYS A 1 110 ? 41.974 10.871 -3.471 1.00 59.78 110 LYS A N 1
ATOM 815 C CA . LYS A 1 110 ? 42.640 11.212 -4.745 1.00 59.78 110 LYS A CA 1
ATOM 816 C C . LYS A 1 110 ? 41.766 11.688 -5.916 1.00 59.78 110 LYS A C 1
ATOM 818 O O . LYS A 1 110 ? 41.031 10.937 -6.544 1.00 59.78 110 LYS A O 1
ATOM 823 N N . LYS A 1 111 ? 42.025 12.934 -6.323 1.00 59.09 111 LYS A N 1
ATOM 824 C CA . LYS A 1 111 ? 41.656 13.442 -7.646 1.00 59.09 111 LYS A CA 1
ATOM 825 C C . LYS A 1 111 ? 42.673 12.962 -8.671 1.00 59.09 111 LYS A C 1
ATOM 827 O O . LYS A 1 111 ? 43.839 13.349 -8.587 1.00 59.09 111 LYS A O 1
ATOM 832 N N . GLU A 1 112 ? 42.236 12.179 -9.644 1.00 66.81 112 GLU A N 1
ATOM 833 C CA . GLU A 1 112 ? 43.044 11.873 -10.824 1.00 66.81 112 GLU A CA 1
ATOM 834 C C . GLU A 1 112 ? 42.424 12.541 -12.051 1.00 66.81 112 GLU A C 1
ATOM 836 O O . GLU A 1 112 ? 41.247 12.352 -12.360 1.00 66.81 112 GLU A O 1
ATOM 841 N N . GLN A 1 113 ? 43.224 13.358 -12.738 1.00 74.06 113 GLN A N 1
ATOM 842 C CA . GLN A 1 113 ? 42.872 13.956 -14.021 1.00 74.06 113 GLN A CA 1
ATOM 843 C C . GLN A 1 113 ? 43.688 13.294 -15.117 1.00 74.06 113 GLN A C 1
ATOM 845 O O . GLN A 1 113 ? 44.916 13.220 -15.032 1.00 74.06 113 GLN A O 1
ATOM 850 N N . ARG A 1 114 ? 43.011 12.830 -16.165 1.00 76.50 114 ARG A N 1
ATOM 851 C CA . ARG A 1 114 ? 43.664 12.197 -17.307 1.00 76.50 114 ARG A CA 1
ATOM 852 C C . ARG A 1 114 ? 43.008 12.646 -18.606 1.00 76.50 114 ARG A C 1
ATOM 854 O O . ARG A 1 114 ? 41.787 12.635 -18.732 1.00 76.50 114 ARG A O 1
ATOM 861 N N . VAL A 1 115 ? 43.828 13.020 -19.584 1.00 76.75 115 VAL A N 1
ATOM 862 C CA . VAL A 1 115 ? 43.374 13.228 -20.965 1.00 76.75 115 VAL A CA 1
ATOM 863 C C . VAL A 1 115 ? 43.187 11.849 -21.586 1.00 76.75 115 VAL A C 1
ATOM 865 O O . VAL A 1 115 ? 44.128 11.055 -21.608 1.00 76.75 115 VAL A O 1
ATOM 868 N N . ILE A 1 116 ? 41.966 11.542 -22.019 1.00 76.88 116 ILE A N 1
ATOM 869 C CA . ILE A 1 116 ? 41.601 10.205 -22.522 1.00 76.88 116 ILE A CA 1
ATOM 870 C C . ILE A 1 116 ? 41.398 10.166 -24.036 1.00 76.88 116 ILE A C 1
ATOM 872 O O . ILE A 1 116 ? 41.324 9.086 -24.613 1.00 76.88 116 ILE A O 1
ATOM 876 N N . GLY A 1 117 ? 41.352 11.331 -24.676 1.00 68.25 117 GLY A N 1
ATOM 877 C CA . GLY A 1 117 ? 41.270 11.454 -26.119 1.00 68.25 117 GLY A CA 1
ATOM 878 C C . GLY A 1 117 ? 41.492 12.895 -26.551 1.00 68.25 117 GLY A C 1
ATOM 879 O O . GLY A 1 117 ? 41.043 13.836 -25.892 1.00 68.25 117 GLY A O 1
ATOM 880 N N . GLU A 1 118 ? 42.192 13.054 -27.662 1.00 58.41 118 GLU A N 1
ATOM 881 C CA . GLU A 1 118 ? 42.156 14.274 -28.454 1.00 58.41 118 GLU A CA 1
ATOM 882 C C . GLU A 1 118 ? 41.370 13.913 -29.710 1.00 58.41 118 GLU A C 1
ATOM 884 O O . GLU A 1 118 ? 41.726 12.947 -30.390 1.00 58.41 118 GLU A O 1
ATOM 889 N N . PHE A 1 119 ? 40.282 14.632 -29.998 1.00 58.53 119 PHE A N 1
ATOM 890 C CA . PHE A 1 119 ? 39.703 14.533 -31.331 1.00 58.53 119 PHE A CA 1
ATOM 891 C C . PHE A 1 119 ? 40.806 14.919 -32.321 1.00 58.53 119 PHE A C 1
ATOM 893 O O . PHE A 1 119 ? 41.493 15.921 -32.072 1.00 58.53 119 PHE A O 1
ATOM 900 N N . PRO A 1 120 ? 41.034 14.136 -33.394 1.00 51.53 120 PRO A N 1
ATOM 901 C CA . PRO A 1 120 ? 41.941 14.567 -34.436 1.00 51.53 120 PRO A CA 1
ATOM 902 C C . PRO A 1 120 ? 41.453 15.945 -34.859 1.00 51.53 120 PRO A C 1
ATOM 904 O O . PRO A 1 120 ? 40.316 16.118 -35.296 1.00 51.53 120 PRO A O 1
ATOM 907 N N . LYS A 1 121 ? 42.301 16.954 -34.653 1.00 54.94 121 LYS A N 1
ATOM 908 C CA . LYS A 1 121 ? 42.184 18.158 -35.451 1.00 54.94 121 LYS A CA 1
ATOM 909 C C . LYS A 1 121 ? 42.473 17.643 -36.839 1.00 54.94 121 LYS A C 1
ATOM 911 O O . LYS A 1 121 ? 43.646 17.462 -37.166 1.00 54.94 121 LYS A O 1
ATOM 916 N N . ASP A 1 122 ? 41.429 17.311 -37.592 1.00 52.84 122 ASP A N 1
ATOM 917 C CA . ASP A 1 122 ? 41.585 17.204 -39.026 1.00 52.84 122 ASP A CA 1
ATOM 918 C C . ASP A 1 122 ? 42.355 18.466 -39.397 1.00 52.84 122 ASP A C 1
ATOM 920 O O . ASP A 1 122 ? 41.931 19.568 -39.008 1.00 52.84 122 ASP A O 1
ATOM 924 N N . PRO A 1 123 ? 43.556 18.348 -39.987 1.00 48.94 123 PRO A N 1
ATOM 925 C CA . PRO A 1 123 ? 44.143 19.512 -40.588 1.00 48.94 123 PRO A CA 1
ATOM 926 C C . PRO A 1 123 ? 43.071 19.960 -41.572 1.00 48.94 123 PRO A C 1
ATOM 928 O O . PRO A 1 123 ? 42.795 19.280 -42.558 1.00 48.94 123 PRO A O 1
ATOM 931 N N . VAL A 1 124 ? 42.402 21.068 -41.254 1.00 49.94 124 VAL A N 1
ATOM 932 C CA . VAL A 1 124 ? 41.828 21.910 -42.284 1.00 49.94 124 VAL A CA 1
ATOM 933 C C . VAL A 1 124 ? 43.051 22.251 -43.104 1.00 49.94 124 VAL A C 1
ATOM 935 O O . VAL A 1 124 ? 43.823 23.121 -42.711 1.00 49.94 124 VAL A O 1
ATOM 938 N N . ASP A 1 125 ? 43.318 21.432 -44.117 1.00 47.66 125 ASP A N 1
ATOM 939 C CA . ASP A 1 125 ? 44.345 21.689 -45.092 1.00 47.66 125 ASP A CA 1
ATOM 940 C C . ASP A 1 125 ? 43.945 23.032 -45.696 1.00 47.66 125 ASP A C 1
ATOM 942 O O . ASP A 1 125 ? 42.916 23.109 -46.378 1.00 47.66 125 ASP A O 1
ATOM 946 N N . PRO A 1 126 ? 44.672 24.127 -45.411 1.00 48.91 126 PRO A N 1
ATOM 947 C CA . PRO A 1 126 ? 44.364 25.412 -46.016 1.00 48.91 126 PRO A CA 1
ATOM 948 C C . PRO A 1 126 ? 44.660 25.384 -47.528 1.00 48.91 126 PRO A C 1
ATOM 950 O O . PRO A 1 126 ? 44.486 26.394 -48.199 1.00 48.91 126 PRO A O 1
ATOM 953 N N . GLY A 1 127 ? 45.119 24.249 -48.074 1.00 46.41 127 GLY A N 1
ATOM 954 C CA . GLY A 1 127 ? 45.543 24.052 -49.454 1.00 46.41 127 GLY A CA 1
ATOM 955 C C . GLY A 1 127 ? 44.453 24.064 -50.528 1.00 46.41 127 GLY A C 1
ATOM 956 O O . GLY A 1 127 ? 44.793 23.890 -51.694 1.00 46.41 127 GLY A O 1
ATOM 957 N N . TYR A 1 128 ? 43.181 24.317 -50.205 1.00 49.88 128 TYR A N 1
ATOM 958 C CA . TYR A 1 128 ? 42.162 24.620 -51.223 1.00 49.88 128 TYR A CA 1
ATOM 959 C C . TYR A 1 128 ? 41.950 26.130 -51.398 1.00 49.88 128 TYR A C 1
ATOM 961 O O . TYR A 1 128 ? 40.822 26.603 -51.509 1.00 49.88 128 TYR A O 1
ATOM 969 N N . GLU A 1 129 ? 43.033 26.903 -51.472 1.00 51.66 129 GLU A N 1
ATOM 970 C CA . GLU A 1 129 ? 43.005 28.196 -52.155 1.00 51.66 129 GLU A CA 1
ATOM 971 C C . GLU A 1 129 ? 43.712 28.064 -53.509 1.00 51.66 129 GLU A C 1
ATOM 973 O O . GLU A 1 129 ? 44.916 27.833 -53.587 1.00 51.66 129 GLU A O 1
ATOM 978 N N . ASN A 1 130 ? 42.921 28.261 -54.568 1.00 49.50 130 ASN A N 1
ATOM 979 C CA . ASN A 1 130 ? 43.259 28.261 -55.995 1.00 49.50 130 ASN A CA 1
ATOM 980 C C . ASN A 1 130 ? 43.332 26.893 -56.685 1.00 49.50 130 ASN A C 1
ATOM 982 O O . ASN A 1 130 ? 44.394 26.402 -57.060 1.00 49.50 130 ASN A O 1
ATOM 986 N N . ILE A 1 131 ? 42.149 26.366 -57.017 1.00 53.03 131 ILE A N 1
ATOM 987 C CA . ILE A 1 131 ? 41.990 25.673 -58.299 1.00 53.03 131 ILE A CA 1
ATOM 988 C C . ILE A 1 131 ? 42.348 26.704 -59.375 1.00 53.03 131 ILE A C 1
ATOM 990 O O . ILE A 1 131 ? 41.639 27.699 -59.529 1.00 53.03 131 ILE A O 1
ATOM 994 N N . ASP A 1 132 ? 43.468 26.500 -60.066 1.00 54.09 132 ASP A N 1
ATOM 995 C CA . ASP A 1 132 ? 43.816 27.274 -61.254 1.00 54.09 132 ASP A CA 1
ATOM 996 C C . ASP A 1 132 ? 42.641 27.170 -62.249 1.00 54.09 132 ASP A C 1
ATOM 998 O O . ASP A 1 132 ? 42.327 26.061 -62.699 1.00 54.09 132 ASP A O 1
ATOM 1002 N N . PRO A 1 133 ? 41.954 28.275 -62.598 1.00 58.25 133 PRO A N 1
ATOM 1003 C CA . PRO A 1 133 ? 40.869 28.240 -63.577 1.00 58.25 133 PRO A CA 1
ATOM 1004 C C . PRO A 1 133 ? 41.346 27.806 -64.974 1.00 58.25 133 PRO A C 1
ATOM 1006 O O . PRO A 1 133 ? 40.512 27.545 -65.838 1.00 58.25 133 PRO A O 1
ATOM 1009 N N . ASN A 1 134 ? 42.662 27.682 -65.186 1.00 58.78 134 ASN A N 1
ATOM 1010 C CA . ASN A 1 134 ? 43.277 27.145 -66.393 1.00 58.78 134 ASN A CA 1
ATOM 1011 C C . ASN A 1 134 ? 43.762 25.693 -66.247 1.00 58.78 134 ASN A C 1
ATOM 1013 O O . ASN A 1 134 ? 44.657 25.285 -66.991 1.00 58.78 134 ASN A O 1
ATOM 1017 N N . PHE A 1 135 ? 43.193 24.885 -65.341 1.00 57.75 135 PHE A N 1
ATOM 1018 C CA . PHE A 1 135 ? 43.384 23.433 -65.409 1.00 57.75 135 PHE A CA 1
ATOM 1019 C C . PHE A 1 135 ? 42.756 22.898 -66.705 1.00 57.75 135 PHE A C 1
ATOM 1021 O O . PHE A 1 135 ? 41.599 22.478 -66.758 1.00 57.75 135 PHE A O 1
ATOM 1028 N N . GLU A 1 136 ? 43.529 22.941 -67.788 1.00 55.53 136 GLU A N 1
ATOM 1029 C CA . GLU A 1 136 ? 43.221 22.227 -69.011 1.00 55.53 136 GLU A CA 1
ATOM 1030 C C . GLU A 1 136 ? 43.260 20.739 -68.683 1.00 55.53 136 GLU A C 1
ATOM 1032 O O . GLU A 1 136 ? 44.324 20.145 -68.483 1.00 55.53 136 GLU A O 1
ATOM 1037 N N . VAL A 1 137 ? 42.075 20.129 -68.648 1.00 58.78 137 VAL A N 1
ATOM 1038 C CA . VAL A 1 137 ? 41.921 18.683 -68.752 1.00 58.78 137 VAL A CA 1
ATOM 1039 C C . VAL A 1 137 ? 42.573 18.279 -70.071 1.00 58.78 137 VAL A C 1
ATOM 1041 O O . VAL A 1 137 ? 41.954 18.315 -71.135 1.00 58.78 137 VAL A O 1
ATOM 1044 N N . LYS A 1 138 ? 43.854 17.906 -70.025 1.00 49.38 138 LYS A N 1
ATOM 1045 C CA . LYS A 1 138 ? 44.454 17.117 -71.091 1.00 49.38 138 LYS A CA 1
ATOM 1046 C C . LYS A 1 138 ? 43.682 15.815 -71.102 1.00 49.38 138 LYS A C 1
ATOM 1048 O O . LYS A 1 138 ? 43.975 14.943 -70.296 1.00 49.38 138 LYS A O 1
ATOM 1053 N N . ASN A 1 139 ? 42.696 15.704 -71.990 1.00 49.84 139 ASN A N 1
ATOM 1054 C CA . ASN A 1 139 ? 42.106 14.422 -72.344 1.00 49.84 139 ASN A CA 1
ATOM 1055 C C . ASN A 1 139 ? 43.267 13.513 -72.759 1.00 49.84 139 ASN A C 1
ATOM 1057 O O . ASN A 1 139 ? 43.849 13.739 -73.829 1.00 49.84 139 ASN A O 1
ATOM 1061 N N . PRO A 1 140 ? 43.652 12.516 -71.943 1.00 53.16 140 PRO A N 1
ATOM 1062 C CA . PRO A 1 140 ? 44.580 11.519 -72.410 1.00 53.16 140 PRO A CA 1
ATOM 1063 C C . PRO A 1 140 ? 43.776 10.697 -73.411 1.00 53.16 140 PRO A C 1
ATOM 1065 O O . PRO A 1 140 ? 42.910 9.915 -73.042 1.00 53.16 140 PRO A O 1
ATOM 1068 N N . GLY A 1 141 ? 44.018 10.900 -74.705 1.00 48.81 141 GLY A N 1
ATOM 1069 C CA . GLY A 1 141 ? 43.444 10.082 -75.778 1.00 48.81 141 GLY A CA 1
ATOM 1070 C C . GLY A 1 141 ? 43.945 8.629 -75.778 1.00 48.81 14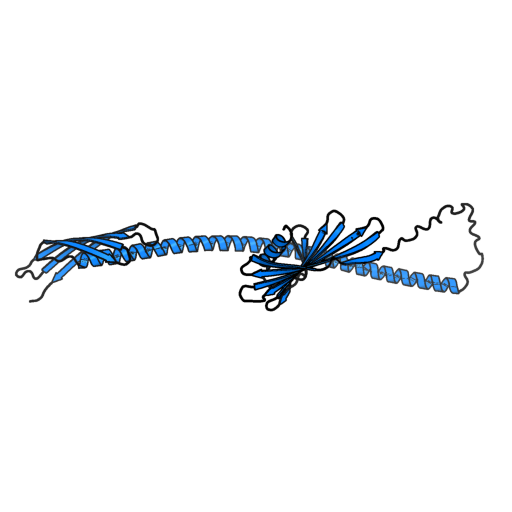1 GLY A C 1
ATOM 1071 O O . GLY A 1 141 ? 43.986 8.006 -76.834 1.00 48.81 141 GLY A O 1
ATOM 1072 N N . GLY A 1 142 ? 44.376 8.110 -74.627 1.00 56.66 142 GLY A N 1
ATOM 1073 C CA . GLY A 1 142 ? 44.740 6.721 -74.406 1.00 56.66 142 GLY A CA 1
ATOM 1074 C C . GLY A 1 142 ? 43.604 6.015 -73.680 1.00 56.66 142 GLY A C 1
ATOM 1075 O O . GLY A 1 142 ? 43.058 6.532 -72.711 1.00 56.66 142 GLY A O 1
ATOM 1076 N N . THR A 1 143 ? 43.233 4.833 -74.162 1.00 57.66 143 THR A N 1
ATOM 1077 C CA . THR A 1 143 ? 42.392 3.897 -73.408 1.00 57.66 143 THR A CA 1
ATOM 1078 C C . THR A 1 143 ? 42.989 3.692 -72.011 1.00 57.66 143 THR A C 1
ATOM 1080 O O . THR A 1 143 ? 44.196 3.440 -71.955 1.00 57.66 143 THR A O 1
ATOM 1083 N N . PRO A 1 144 ? 42.198 3.789 -70.923 1.00 56.06 144 PRO A N 1
ATOM 1084 C CA . PRO A 1 144 ? 42.701 3.637 -69.559 1.00 56.06 144 PRO A CA 1
ATOM 1085 C C . PRO A 1 144 ? 43.505 2.342 -69.437 1.00 56.06 144 PRO A C 1
ATOM 1087 O O . PRO A 1 144 ? 43.084 1.286 -69.925 1.00 56.06 144 PRO A O 1
ATOM 1090 N N . GLU A 1 145 ? 44.697 2.432 -68.851 1.00 59.06 145 GLU A N 1
ATOM 1091 C CA . GLU A 1 145 ? 45.519 1.251 -68.620 1.00 59.06 145 GLU A CA 1
ATOM 1092 C C . GLU A 1 145 ? 44.778 0.326 -67.642 1.00 59.06 145 GLU A C 1
ATOM 1094 O O . GLU A 1 145 ? 44.202 0.771 -66.653 1.00 59.06 145 GLU A O 1
ATOM 1099 N N . LYS A 1 146 ? 44.795 -0.984 -67.920 1.00 63.25 146 LYS A N 1
ATOM 1100 C CA . LYS A 1 146 ? 44.114 -2.054 -67.164 1.00 63.25 146 LYS A CA 1
ATOM 1101 C C . LYS A 1 146 ? 44.015 -1.867 -65.626 1.00 63.25 146 LYS A C 1
ATOM 1103 O O . LYS A 1 146 ? 42.928 -2.121 -65.115 1.00 63.25 146 LYS A O 1
ATOM 1108 N N . PRO A 1 147 ? 45.058 -1.435 -64.883 1.00 63.91 147 PRO A N 1
ATOM 1109 C CA . PRO A 1 147 ? 44.946 -1.195 -63.438 1.00 63.91 147 PRO A CA 1
ATOM 1110 C C . PRO A 1 147 ? 43.900 -0.141 -63.022 1.00 63.91 147 PRO A C 1
ATOM 1112 O O . PRO A 1 147 ? 43.286 -0.307 -61.973 1.00 63.91 147 PRO A O 1
ATOM 1115 N N . GLU A 1 148 ? 43.630 0.894 -63.827 1.00 72.94 148 GLU A N 1
ATOM 1116 C CA . GLU A 1 148 ? 42.608 1.907 -63.499 1.00 72.94 148 GLU A CA 1
ATOM 1117 C C . GLU A 1 148 ? 41.180 1.344 -63.586 1.00 72.94 148 GLU A C 1
ATOM 1119 O O . GLU A 1 148 ? 40.298 1.750 -62.831 1.00 72.94 148 GLU A O 1
ATOM 1124 N N . ILE A 1 149 ? 40.945 0.379 -64.482 1.00 75.81 149 ILE A N 1
ATOM 1125 C CA . ILE A 1 149 ? 39.636 -0.272 -64.642 1.00 75.81 149 ILE A CA 1
ATOM 1126 C C . ILE A 1 149 ? 39.327 -1.160 -63.427 1.00 75.81 149 ILE A C 1
ATOM 1128 O O . ILE A 1 149 ? 38.209 -1.117 -62.911 1.00 75.81 149 ILE A O 1
ATOM 1132 N N . ASP A 1 150 ? 40.318 -1.909 -62.934 1.00 80.56 150 ASP A N 1
ATOM 1133 C CA . ASP A 1 150 ? 40.162 -2.803 -61.778 1.00 80.56 150 ASP A CA 1
ATOM 1134 C C . ASP A 1 150 ? 39.852 -2.020 -60.482 1.00 80.56 150 ASP A C 1
ATOM 1136 O O . ASP A 1 150 ? 39.043 -2.458 -59.658 1.00 80.56 150 ASP A O 1
ATOM 1140 N N . ASP A 1 151 ? 40.449 -0.835 -60.303 1.00 87.06 151 ASP A N 1
ATOM 1141 C CA . ASP A 1 151 ? 40.170 0.028 -59.148 1.00 87.06 151 ASP A CA 1
ATOM 1142 C C . ASP A 1 151 ? 38.778 0.679 -59.227 1.00 87.06 151 ASP A C 1
ATOM 1144 O O . ASP A 1 151 ? 38.087 0.789 -58.210 1.00 87.06 151 ASP A O 1
ATOM 1148 N N . ILE A 1 152 ? 38.309 1.048 -60.425 1.00 86.00 152 ILE A N 1
ATOM 1149 C CA . ILE A 1 152 ? 36.935 1.536 -60.627 1.00 86.00 152 ILE A CA 1
ATOM 1150 C C . ILE A 1 152 ? 35.915 0.436 -60.309 1.00 86.00 152 ILE A C 1
ATOM 1152 O O . ILE A 1 152 ? 34.903 0.702 -59.650 1.00 86.00 152 ILE A O 1
ATOM 1156 N N . GLU A 1 153 ? 36.167 -0.800 -60.745 1.00 89.31 153 GLU A N 1
ATOM 1157 C CA . GLU A 1 153 ? 35.290 -1.935 -60.448 1.00 89.31 153 GLU A CA 1
ATOM 1158 C C . GLU A 1 153 ? 35.256 -2.232 -58.941 1.00 89.31 153 GLU A C 1
ATOM 1160 O O . GLU A 1 153 ? 34.173 -2.400 -58.370 1.00 89.31 153 GLU A O 1
ATOM 1165 N N . ARG A 1 154 ? 36.415 -2.208 -58.264 1.00 91.56 154 ARG A N 1
ATOM 1166 C CA . ARG A 1 154 ? 36.493 -2.349 -56.800 1.00 91.56 154 ARG A CA 1
ATOM 1167 C C . ARG A 1 154 ? 35.684 -1.262 -56.089 1.00 91.56 154 ARG A C 1
ATOM 1169 O O . ARG A 1 154 ? 34.813 -1.592 -55.288 1.00 91.56 154 ARG A O 1
ATOM 1176 N N . ASN A 1 155 ? 35.893 0.006 -56.443 1.00 92.94 155 ASN A N 1
ATOM 1177 C CA . ASN A 1 155 ? 35.168 1.129 -55.843 1.00 92.94 155 ASN A CA 1
ATOM 1178 C C . ASN A 1 155 ? 33.653 1.020 -56.066 1.00 92.94 155 ASN A C 1
ATOM 1180 O O . ASN A 1 155 ? 32.866 1.289 -55.161 1.00 92.94 155 ASN A O 1
ATOM 1184 N N . THR A 1 156 ? 33.227 0.589 -57.255 1.00 94.62 156 THR A N 1
ATOM 1185 C CA . THR A 1 156 ? 31.805 0.379 -57.567 1.00 94.62 156 THR A CA 1
ATOM 1186 C C . THR A 1 156 ? 31.189 -0.695 -56.666 1.00 94.62 156 THR A C 1
ATOM 1188 O O . THR A 1 156 ? 30.085 -0.514 -56.142 1.00 94.62 156 THR A O 1
ATOM 1191 N N . ASN A 1 157 ? 31.908 -1.797 -56.445 1.00 93.56 157 ASN A N 1
ATOM 1192 C CA . ASN A 1 157 ? 31.473 -2.873 -55.557 1.00 93.56 157 ASN A CA 1
ATOM 1193 C C . ASN A 1 157 ? 31.405 -2.421 -54.091 1.00 93.56 157 ASN A C 1
ATOM 1195 O O . ASN A 1 157 ? 30.409 -2.704 -53.421 1.00 93.56 157 ASN A O 1
ATOM 1199 N N . ASP A 1 158 ? 32.398 -1.667 -53.617 1.00 94.38 158 ASP A N 1
ATOM 1200 C CA . ASP A 1 158 ? 32.424 -1.129 -52.253 1.00 94.38 158 ASP A CA 1
ATOM 1201 C C . ASP A 1 158 ? 31.271 -0.141 -52.017 1.00 94.38 158 ASP A C 1
ATOM 1203 O O . ASP A 1 158 ? 30.556 -0.250 -51.020 1.00 94.38 158 ASP A O 1
ATOM 1207 N N . ILE A 1 159 ? 31.001 0.762 -52.968 1.00 94.25 159 ILE A N 1
ATOM 1208 C CA . ILE A 1 159 ? 29.862 1.695 -52.905 1.00 94.25 159 ILE A CA 1
ATOM 1209 C C . ILE A 1 159 ? 28.532 0.933 -52.847 1.00 94.25 159 ILE A C 1
ATOM 1211 O O . ILE A 1 159 ? 27.653 1.265 -52.050 1.00 94.25 159 ILE A O 1
ATOM 1215 N N . SER A 1 160 ? 28.379 -0.111 -53.663 1.00 94.81 160 SER A N 1
ATOM 1216 C CA . SER A 1 160 ? 27.193 -0.975 -53.652 1.00 94.81 160 SER A CA 1
ATOM 1217 C C . SER A 1 160 ? 27.013 -1.691 -52.305 1.00 94.81 160 SER A C 1
ATOM 1219 O O . SER A 1 160 ? 25.902 -1.733 -51.765 1.00 94.81 160 SER A O 1
ATOM 1221 N N . ALA A 1 161 ? 28.097 -2.205 -51.714 1.00 93.75 161 ALA A N 1
ATOM 1222 C CA . ALA A 1 161 ? 28.078 -2.824 -50.389 1.00 93.75 161 ALA A CA 1
ATOM 1223 C C . ALA A 1 161 ? 27.697 -1.818 -49.289 1.00 93.75 161 ALA A C 1
ATOM 1225 O O . ALA A 1 161 ? 26.810 -2.105 -48.481 1.00 93.75 161 ALA A O 1
ATOM 1226 N N . ILE A 1 162 ? 28.282 -0.616 -49.309 1.00 94.69 162 ILE A N 1
ATOM 1227 C CA . ILE A 1 162 ? 27.931 0.481 -48.397 1.00 94.69 162 ILE A CA 1
ATOM 1228 C C . ILE A 1 162 ? 26.448 0.836 -48.537 1.00 94.69 162 ILE A C 1
ATOM 1230 O O . ILE A 1 162 ? 25.745 0.942 -47.534 1.00 94.69 162 ILE A O 1
ATOM 1234 N N . GLY A 1 163 ? 25.934 0.949 -49.766 1.00 95.69 163 GLY A N 1
ATOM 1235 C CA . GLY A 1 163 ? 24.519 1.227 -50.020 1.00 95.69 163 GLY A CA 1
ATOM 1236 C C . GLY A 1 163 ? 23.582 0.195 -49.383 1.00 95.69 163 GLY A C 1
ATOM 1237 O O . GLY A 1 163 ? 22.563 0.564 -48.794 1.00 95.69 163 GLY A O 1
ATOM 1238 N N . LYS A 1 164 ? 23.945 -1.095 -49.423 1.00 95.69 164 LYS A N 1
ATOM 1239 C CA . LYS A 1 164 ? 23.195 -2.159 -48.732 1.00 95.69 164 LYS A CA 1
ATOM 1240 C C . LYS A 1 164 ? 23.246 -2.002 -47.212 1.00 95.69 164 LYS A C 1
ATOM 1242 O O . LYS A 1 164 ? 22.191 -2.041 -46.582 1.00 95.69 164 LYS A O 1
ATOM 1247 N N . MET A 1 165 ? 24.429 -1.768 -46.642 1.00 94.38 165 MET A N 1
ATOM 1248 C CA . MET A 1 165 ? 24.598 -1.570 -45.195 1.00 94.38 165 MET A CA 1
ATOM 1249 C C . MET A 1 165 ? 23.802 -0.364 -44.683 1.00 94.38 165 MET A C 1
ATOM 1251 O O . MET A 1 165 ? 23.144 -0.453 -43.649 1.00 94.38 165 MET A O 1
ATOM 1255 N N . VAL A 1 166 ? 23.801 0.749 -45.425 1.00 95.12 166 VAL A N 1
ATOM 1256 C CA . VAL A 1 166 ? 22.995 1.937 -45.101 1.00 95.12 166 VAL A CA 1
ATOM 1257 C C . VAL A 1 166 ? 21.500 1.605 -45.133 1.00 95.12 166 VAL A C 1
ATOM 1259 O O . VAL A 1 166 ? 20.763 1.992 -44.227 1.00 95.12 166 VAL A O 1
ATOM 1262 N N . GLY A 1 167 ? 21.046 0.844 -46.133 1.00 94.69 167 GLY A N 1
ATOM 1263 C CA . GLY A 1 167 ? 19.655 0.397 -46.224 1.00 94.69 167 GLY A CA 1
ATOM 1264 C C . GLY A 1 167 ? 19.227 -0.510 -45.063 1.00 94.69 167 GLY A C 1
ATOM 1265 O O . GLY A 1 167 ? 18.127 -0.357 -44.529 1.00 94.69 167 GLY A O 1
ATOM 1266 N N . GLU A 1 168 ? 20.086 -1.438 -44.642 1.00 94.88 168 GLU A N 1
ATOM 1267 C CA . GLU A 1 168 ? 19.854 -2.294 -43.470 1.00 94.88 168 GLU A CA 1
ATOM 1268 C C . GLU A 1 168 ? 19.856 -1.488 -42.167 1.00 94.88 168 GLU A C 1
ATOM 1270 O O . GLU A 1 168 ? 18.957 -1.659 -41.341 1.00 94.88 168 GLU A O 1
ATOM 1275 N N . GLY A 1 169 ? 20.789 -0.542 -42.028 1.00 94.31 169 GLY A N 1
ATOM 1276 C CA . GLY A 1 169 ? 20.830 0.399 -40.911 1.00 94.31 169 GLY A CA 1
ATOM 1277 C C . GLY A 1 169 ? 19.543 1.217 -40.797 1.00 94.31 169 GLY A C 1
ATOM 1278 O O . GLY A 1 169 ? 18.966 1.308 -39.715 1.00 94.31 169 GLY A O 1
ATOM 1279 N N . GLY A 1 170 ? 19.020 1.728 -41.916 1.00 95.50 170 GLY A N 1
ATOM 1280 C CA . GLY A 1 170 ? 17.743 2.448 -41.946 1.00 95.50 170 GLY A CA 1
ATOM 1281 C C . GLY A 1 170 ? 16.558 1.604 -41.461 1.00 95.50 170 GLY A C 1
ATOM 1282 O O . GLY A 1 170 ? 15.724 2.090 -40.697 1.00 95.50 170 GLY A O 1
ATOM 1283 N N . LYS A 1 171 ? 16.504 0.317 -41.834 1.00 95.56 171 LYS A N 1
ATOM 1284 C CA . LYS A 1 171 ? 15.472 -0.615 -41.340 1.00 95.56 171 LYS A CA 1
ATOM 1285 C C . LYS A 1 171 ? 15.601 -0.874 -39.839 1.00 95.56 171 LYS A C 1
ATOM 1287 O O . LYS A 1 171 ? 14.586 -0.897 -39.148 1.00 95.56 171 LYS A O 1
ATOM 1292 N N . ALA A 1 172 ? 16.823 -1.052 -39.337 1.00 94.75 172 ALA A N 1
ATOM 1293 C CA . ALA A 1 172 ? 17.072 -1.253 -37.911 1.00 94.75 172 ALA A CA 1
ATOM 1294 C C . ALA A 1 172 ? 16.664 -0.021 -37.086 1.00 94.75 172 ALA A C 1
ATOM 1296 O O . ALA A 1 172 ? 15.983 -0.161 -36.073 1.00 94.75 172 ALA A O 1
ATOM 1297 N N . ILE A 1 173 ? 16.999 1.186 -37.559 1.00 93.12 173 ILE A N 1
ATOM 1298 C CA . ILE A 1 173 ? 16.587 2.449 -36.928 1.00 93.12 173 ILE A CA 1
ATOM 1299 C C . ILE A 1 173 ? 15.061 2.554 -36.870 1.00 93.12 173 ILE A C 1
ATOM 1301 O O . ILE A 1 173 ? 14.513 2.854 -35.812 1.00 93.12 173 ILE A O 1
ATOM 1305 N N . ALA A 1 174 ? 14.366 2.261 -37.973 1.00 95.12 174 ALA A N 1
ATOM 1306 C CA . ALA A 1 174 ? 12.904 2.279 -38.002 1.00 95.12 174 ALA A CA 1
ATOM 1307 C C . ALA A 1 174 ? 12.285 1.251 -37.034 1.00 95.12 174 ALA A C 1
ATOM 1309 O O . ALA A 1 174 ? 11.308 1.557 -36.352 1.00 95.12 174 ALA A O 1
ATOM 1310 N N . GLY A 1 175 ? 12.870 0.052 -36.934 1.00 96.38 175 GLY A N 1
ATOM 1311 C CA . GLY A 1 175 ? 12.454 -0.963 -35.963 1.00 96.38 175 GLY A CA 1
ATOM 1312 C C . GLY A 1 175 ? 12.634 -0.500 -34.516 1.00 96.38 175 GLY A C 1
ATOM 1313 O O . GLY A 1 175 ? 11.717 -0.634 -33.707 1.00 96.38 175 GLY A O 1
ATOM 1314 N N . ASN A 1 176 ? 13.780 0.110 -34.207 1.00 94.81 176 ASN A N 1
ATOM 1315 C CA . ASN A 1 176 ? 14.060 0.656 -32.881 1.00 94.81 176 ASN A CA 1
ATOM 1316 C C . ASN A 1 176 ? 13.109 1.804 -32.522 1.00 94.81 176 ASN A C 1
ATOM 1318 O O . ASN A 1 176 ? 12.611 1.839 -31.402 1.00 94.81 176 ASN A O 1
ATOM 1322 N N . ALA A 1 177 ? 12.808 2.701 -33.467 1.00 94.06 177 ALA A N 1
ATOM 1323 C CA . ALA A 1 177 ? 11.833 3.770 -33.257 1.00 94.06 177 ALA A CA 1
ATOM 1324 C C . ALA A 1 177 ? 10.452 3.206 -32.875 1.00 94.06 177 ALA A C 1
ATOM 1326 O O . ALA A 1 177 ? 9.866 3.632 -31.884 1.00 94.06 177 ALA A O 1
ATOM 1327 N N . GLY A 1 178 ? 9.981 2.169 -33.578 1.00 96.19 178 GLY A N 1
ATOM 1328 C CA . GLY A 1 178 ? 8.718 1.507 -33.238 1.00 96.19 178 GLY A CA 1
ATOM 1329 C C . GLY A 1 178 ? 8.723 0.828 -31.862 1.00 96.19 178 GLY A C 1
ATOM 1330 O O . GLY A 1 178 ? 7.720 0.868 -31.150 1.00 96.19 178 GLY A O 1
ATOM 1331 N N . ALA A 1 179 ? 9.846 0.226 -31.457 1.00 95.81 179 ALA A N 1
ATOM 1332 C CA . ALA A 1 179 ? 9.989 -0.361 -30.124 1.00 95.81 179 ALA A CA 1
ATOM 1333 C C . ALA A 1 179 ? 9.963 0.708 -29.017 1.00 95.81 179 ALA A C 1
ATOM 1335 O O . ALA A 1 179 ? 9.325 0.504 -27.984 1.00 95.81 179 ALA A O 1
ATOM 1336 N N . ILE A 1 180 ? 10.603 1.858 -29.250 1.00 93.94 180 ILE A N 1
ATOM 1337 C CA . ILE A 1 180 ? 10.581 3.004 -28.333 1.00 93.94 180 ILE A CA 1
ATOM 1338 C C . ILE A 1 180 ? 9.150 3.523 -28.160 1.00 93.94 180 ILE A C 1
ATOM 1340 O O . ILE A 1 180 ? 8.703 3.684 -27.025 1.00 93.94 180 ILE A O 1
ATOM 1344 N N . ASP A 1 181 ? 8.408 3.709 -29.253 1.00 94.75 181 ASP A N 1
ATOM 1345 C CA . ASP A 1 181 ? 7.015 4.169 -29.200 1.00 94.75 181 ASP A CA 1
ATOM 1346 C C . ASP A 1 181 ? 6.117 3.190 -28.428 1.00 94.75 181 ASP A C 1
ATOM 1348 O O . ASP A 1 181 ? 5.301 3.593 -27.593 1.00 94.75 181 ASP A O 1
ATOM 1352 N N . HIS A 1 182 ? 6.291 1.884 -28.656 1.00 96.25 182 HIS A N 1
ATOM 1353 C CA . HIS A 1 182 ? 5.580 0.849 -27.907 1.00 96.25 182 HIS A CA 1
ATOM 1354 C C . HIS A 1 182 ? 5.902 0.909 -26.405 1.00 96.25 182 HIS A C 1
ATOM 1356 O O . HIS A 1 182 ? 4.993 0.877 -25.570 1.00 96.25 182 HIS A O 1
ATOM 1362 N N . ASN A 1 183 ? 7.184 1.029 -26.050 1.00 93.75 183 ASN A N 1
ATOM 1363 C CA . ASN A 1 183 ? 7.616 1.112 -24.657 1.00 93.75 183 ASN A CA 1
ATOM 1364 C C . ASN A 1 183 ? 7.093 2.382 -23.978 1.00 93.75 183 ASN A C 1
ATOM 1366 O O . ASN A 1 183 ? 6.617 2.307 -22.846 1.00 93.75 183 ASN A O 1
ATOM 1370 N N . ALA A 1 184 ? 7.080 3.522 -24.673 1.00 94.56 184 ALA A N 1
ATOM 1371 C CA . ALA A 1 184 ? 6.481 4.757 -24.172 1.00 94.56 184 ALA A CA 1
ATOM 1372 C C . ALA A 1 184 ? 4.989 4.567 -23.836 1.00 94.56 184 ALA A C 1
ATOM 1374 O O . ALA A 1 184 ? 4.532 4.974 -22.765 1.00 94.56 184 ALA A O 1
ATOM 1375 N N . GLY A 1 185 ? 4.242 3.870 -24.700 1.00 96.38 185 GLY A N 1
ATOM 1376 C CA . GLY A 1 185 ? 2.849 3.504 -24.434 1.00 96.38 185 GLY A CA 1
ATOM 1377 C C . GLY A 1 185 ? 2.686 2.594 -23.210 1.00 96.38 185 GLY A C 1
ATOM 1378 O O . GLY A 1 185 ? 1.810 2.827 -22.375 1.00 96.38 185 GLY A O 1
ATOM 1379 N N . ALA A 1 186 ? 3.550 1.587 -23.062 1.00 95.75 186 ALA A N 1
ATOM 1380 C CA . ALA A 1 186 ? 3.541 0.692 -21.904 1.00 95.75 186 ALA A CA 1
ATOM 1381 C C . ALA A 1 186 ? 3.868 1.426 -20.589 1.00 95.75 186 ALA A C 1
ATOM 1383 O O . ALA A 1 186 ? 3.254 1.145 -19.558 1.00 95.75 186 ALA A O 1
ATOM 1384 N N . ILE A 1 187 ? 4.786 2.396 -20.622 1.00 93.69 187 ILE A N 1
ATOM 1385 C CA . ILE A 1 187 ? 5.149 3.227 -19.466 1.00 93.69 187 ILE A CA 1
ATOM 1386 C C . ILE A 1 187 ? 3.960 4.076 -19.007 1.00 93.69 187 ILE A C 1
ATOM 1388 O O . ILE A 1 187 ? 3.635 4.067 -17.818 1.00 93.69 187 ILE A O 1
ATOM 1392 N N . GLU A 1 188 ? 3.265 4.760 -19.919 1.00 95.56 188 GLU A N 1
ATOM 1393 C CA . GLU A 1 188 ? 2.051 5.517 -19.570 1.00 95.56 188 GLU A CA 1
ATOM 1394 C C . GLU A 1 188 ? 0.935 4.585 -19.053 1.00 95.56 188 GLU A C 1
ATOM 1396 O O . GLU A 1 188 ? 0.293 4.884 -18.041 1.00 95.56 188 GLU A O 1
ATOM 1401 N N . ALA A 1 189 ? 0.807 3.401 -19.667 1.00 95.69 189 ALA A N 1
ATOM 1402 C CA . ALA A 1 189 ? 0.131 2.202 -19.159 1.00 95.69 189 ALA A CA 1
ATOM 1403 C C . ALA A 1 189 ? 0.306 1.985 -17.645 1.00 95.69 189 ALA A C 1
ATOM 1405 O O . ALA A 1 189 ? -0.616 2.052 -16.821 1.00 95.69 189 ALA A O 1
ATOM 1406 N N . ASN A 1 190 ? 1.559 1.718 -17.294 1.00 96.19 190 ASN A N 1
ATOM 1407 C CA . ASN A 1 190 ? 1.982 1.366 -15.950 1.00 96.19 190 ASN A CA 1
ATOM 1408 C C . ASN A 1 190 ? 1.800 2.525 -14.973 1.00 96.19 190 ASN A C 1
ATOM 1410 O O . ASN A 1 190 ? 1.337 2.313 -13.854 1.00 96.19 190 ASN A O 1
ATOM 1414 N N . LYS A 1 191 ? 2.101 3.753 -15.396 1.00 95.81 191 LYS A N 1
ATOM 1415 C CA . LYS A 1 191 ? 1.909 4.966 -14.597 1.00 95.81 191 LYS A CA 1
ATOM 1416 C C . LYS A 1 191 ? 0.452 5.134 -14.172 1.00 95.81 191 LYS A C 1
ATOM 1418 O O . LYS A 1 191 ? 0.188 5.322 -12.985 1.00 95.81 191 LYS A O 1
ATOM 1423 N N . ALA A 1 192 ? -0.493 4.979 -15.101 1.00 96.06 192 ALA A N 1
ATOM 1424 C CA . ALA A 1 192 ? -1.919 5.013 -14.779 1.00 96.06 192 ALA A CA 1
ATOM 1425 C C . ALA A 1 192 ? -2.311 3.899 -13.788 1.00 96.06 192 ALA A C 1
ATOM 1427 O O . ALA A 1 192 ? -3.040 4.150 -12.823 1.00 96.06 192 ALA A O 1
ATOM 1428 N N . GLY A 1 193 ? -1.779 2.685 -13.977 1.00 97.38 193 GLY A N 1
ATOM 1429 C CA . GLY A 1 193 ? -1.981 1.560 -13.059 1.00 97.38 193 GLY A CA 1
ATOM 1430 C C . GLY A 1 193 ? -1.451 1.825 -11.644 1.00 97.38 193 GLY A C 1
ATOM 1431 O O . GLY A 1 193 ? -2.143 1.555 -10.660 1.00 97.38 193 GLY A O 1
ATOM 1432 N N . ILE A 1 194 ? -0.257 2.410 -11.526 1.00 95.56 194 ILE A N 1
ATOM 1433 C CA . ILE A 1 194 ? 0.358 2.787 -10.246 1.00 95.56 194 ILE A CA 1
ATOM 1434 C C . ILE A 1 194 ? -0.489 3.844 -9.535 1.00 95.56 194 ILE A C 1
ATOM 1436 O O . ILE A 1 194 ? -0.788 3.684 -8.351 1.00 95.56 194 ILE A O 1
ATOM 1440 N N . THR A 1 195 ? -0.941 4.884 -10.241 1.00 96.38 195 THR A N 1
ATOM 1441 C CA . THR A 1 195 ? -1.824 5.909 -9.662 1.00 96.38 195 THR A CA 1
ATOM 1442 C C . THR A 1 195 ? -3.135 5.306 -9.154 1.00 96.38 195 THR A C 1
ATOM 1444 O O . THR A 1 195 ? -3.557 5.599 -8.034 1.00 96.38 195 THR A O 1
ATOM 1447 N N . ALA A 1 196 ? -3.766 4.418 -9.928 1.00 96.62 196 ALA A N 1
ATOM 1448 C CA . ALA A 1 196 ? -4.987 3.738 -9.501 1.00 96.62 196 ALA A CA 1
ATOM 1449 C C . ALA A 1 196 ? -4.760 2.880 -8.243 1.00 96.62 196 ALA A C 1
ATOM 1451 O O . ALA A 1 196 ? -5.573 2.909 -7.317 1.00 96.62 196 ALA A O 1
ATOM 1452 N N . ASN A 1 197 ? -3.644 2.153 -8.179 1.00 95.81 197 ASN A N 1
ATOM 1453 C CA . ASN A 1 197 ? -3.285 1.357 -7.007 1.00 95.81 197 ASN A CA 1
ATOM 1454 C C . ASN A 1 197 ? -3.003 2.228 -5.779 1.00 95.81 197 ASN A C 1
ATOM 1456 O O . ASN A 1 197 ? -3.487 1.908 -4.697 1.00 95.81 197 ASN A O 1
ATOM 1460 N N . SER A 1 198 ? -2.295 3.348 -5.942 1.00 95.19 198 SER A N 1
ATOM 1461 C CA . SER A 1 198 ? -2.041 4.303 -4.859 1.00 95.19 198 SER A CA 1
ATOM 1462 C C . SER A 1 198 ? -3.348 4.832 -4.260 1.00 95.19 198 SER A C 1
ATOM 1464 O O . SER A 1 198 ? -3.536 4.758 -3.047 1.00 95.19 198 SER A O 1
ATOM 1466 N N . ASN A 1 199 ? -4.308 5.230 -5.101 1.00 95.00 199 ASN A N 1
ATOM 1467 C CA . ASN A 1 199 ? -5.622 5.681 -4.637 1.00 95.00 199 ASN A CA 1
ATOM 1468 C C . ASN A 1 199 ? -6.381 4.588 -3.866 1.00 95.00 199 ASN A C 1
ATOM 1470 O O . ASN A 1 199 ? -7.025 4.868 -2.855 1.00 95.00 199 ASN A O 1
ATOM 1474 N N . ARG A 1 200 ? -6.299 3.329 -4.321 1.00 95.88 200 ARG A N 1
ATOM 1475 C CA . ARG A 1 200 ? -6.917 2.188 -3.624 1.00 95.88 200 ARG A CA 1
ATOM 1476 C C . ARG A 1 200 ? -6.279 1.940 -2.260 1.00 95.88 200 ARG A C 1
ATOM 1478 O O . ARG A 1 200 ? -7.007 1.675 -1.310 1.00 95.88 200 ARG A O 1
ATOM 1485 N N . ILE A 1 201 ? -4.954 2.039 -2.161 1.00 94.50 201 ILE A N 1
ATOM 1486 C CA . ILE A 1 201 ? -4.227 1.886 -0.894 1.00 94.50 201 ILE A CA 1
ATOM 1487 C C . ILE A 1 201 ? -4.659 2.973 0.092 1.00 94.50 201 ILE A C 1
ATOM 1489 O O . ILE A 1 201 ? -5.054 2.645 1.206 1.00 94.50 201 ILE A O 1
ATOM 1493 N N . SER A 1 202 ? -4.706 4.237 -0.334 1.00 93.25 202 SER A N 1
ATOM 1494 C CA . SER A 1 202 ? -5.184 5.328 0.526 1.00 93.25 202 SER A CA 1
ATOM 1495 C C . SER A 1 202 ? -6.639 5.139 0.975 1.00 93.25 202 SER A C 1
ATOM 1497 O O . SER A 1 202 ? -6.984 5.482 2.104 1.00 93.25 202 SER A O 1
ATOM 1499 N N . GLY A 1 203 ? -7.498 4.566 0.124 1.00 96.06 203 GLY A N 1
ATOM 1500 C CA . GLY A 1 203 ? -8.856 4.178 0.517 1.00 96.06 203 GLY A CA 1
ATOM 1501 C C . GLY A 1 203 ? -8.866 3.098 1.604 1.00 96.06 203 GLY A C 1
ATOM 1502 O O . GLY A 1 203 ? -9.541 3.248 2.621 1.00 96.06 203 GLY A O 1
ATOM 1503 N N . LEU A 1 204 ? -8.057 2.048 1.437 1.00 94.00 204 LEU A N 1
ATOM 1504 C CA . LEU A 1 204 ? -7.929 0.971 2.423 1.00 94.00 204 LEU A CA 1
ATOM 1505 C C . LEU A 1 204 ? -7.395 1.470 3.772 1.00 94.00 204 LEU A C 1
ATOM 1507 O O . LEU A 1 204 ? -7.875 1.030 4.813 1.00 94.00 204 LEU A O 1
ATOM 1511 N N . GLU A 1 205 ? -6.449 2.410 3.779 1.00 95.19 205 GLU A N 1
ATOM 1512 C CA . GLU A 1 205 ? -5.934 3.020 5.013 1.00 95.19 205 GLU A CA 1
ATOM 1513 C C . GLU A 1 205 ? -7.037 3.744 5.801 1.00 95.19 205 GLU A C 1
ATOM 1515 O O . GLU A 1 205 ? -7.131 3.607 7.026 1.00 95.19 205 GLU A O 1
ATOM 1520 N N . GLN A 1 206 ? -7.913 4.477 5.106 1.00 96.00 206 GLN A N 1
ATOM 1521 C CA . GLN A 1 206 ? -9.054 5.153 5.729 1.00 96.00 206 GLN A CA 1
ATOM 1522 C C . GLN A 1 206 ? -10.066 4.151 6.293 1.00 96.00 206 GLN A C 1
ATOM 1524 O O . GLN A 1 206 ? -10.523 4.316 7.429 1.00 96.00 206 GLN A O 1
ATOM 1529 N N . ASP A 1 207 ? -10.370 3.089 5.544 1.00 95.19 207 ASP A N 1
ATOM 1530 C CA . ASP A 1 207 ? -11.273 2.025 5.987 1.00 95.19 207 ASP A CA 1
ATOM 1531 C C . ASP A 1 207 ? -10.723 1.292 7.215 1.00 95.19 207 ASP A C 1
ATOM 1533 O O . ASP A 1 207 ? -11.453 1.057 8.182 1.00 95.19 207 ASP A O 1
ATOM 1537 N N . MET A 1 208 ? -9.423 0.988 7.229 1.00 94.94 208 MET A N 1
ATOM 1538 C CA . MET A 1 208 ? -8.754 0.373 8.376 1.00 94.94 208 MET A CA 1
ATOM 1539 C C . MET A 1 208 ? -8.812 1.271 9.611 1.00 94.94 208 MET A C 1
ATOM 1541 O O . MET A 1 208 ? -9.127 0.788 10.701 1.00 94.94 208 MET A O 1
ATOM 1545 N N . LYS A 1 209 ? -8.582 2.580 9.453 1.00 94.69 209 LYS A N 1
ATOM 1546 C CA . LYS A 1 209 ? -8.725 3.536 10.556 1.00 94.69 209 LYS A CA 1
ATOM 1547 C C . LYS A 1 209 ? -10.161 3.565 11.084 1.00 94.69 209 LYS A C 1
ATOM 1549 O O . LYS A 1 209 ? -10.377 3.481 12.292 1.00 94.69 209 LYS A O 1
ATOM 1554 N N . ALA A 1 210 ? -11.149 3.636 10.194 1.00 94.56 210 ALA A N 1
ATOM 1555 C CA . ALA A 1 210 ? -12.557 3.625 10.579 1.00 94.56 210 ALA A CA 1
ATOM 1556 C C . ALA A 1 210 ? -12.950 2.317 11.284 1.00 94.56 210 ALA A C 1
ATOM 1558 O O . ALA A 1 210 ? -13.743 2.339 12.231 1.00 94.56 210 ALA A O 1
ATOM 1559 N N . MET A 1 211 ? -12.390 1.184 10.852 1.00 95.19 211 MET A N 1
ATOM 1560 C CA . MET A 1 211 ? -12.583 -0.110 11.498 1.00 95.19 211 MET A CA 1
ATOM 1561 C C . MET A 1 211 ? -11.955 -0.139 12.894 1.00 95.19 211 MET A C 1
ATOM 1563 O O . MET A 1 211 ? -12.636 -0.545 13.833 1.00 95.19 211 MET A O 1
ATOM 1567 N N . GLY A 1 212 ? -10.732 0.371 13.065 1.00 94.62 212 GLY A N 1
ATOM 1568 C CA . GLY A 1 212 ? -10.100 0.533 14.380 1.00 94.62 212 GLY A CA 1
ATOM 1569 C C . GLY A 1 212 ? -10.950 1.380 15.332 1.00 94.62 212 GLY A C 1
ATOM 1570 O O . GLY A 1 212 ? -11.260 0.952 16.443 1.00 94.62 212 GLY A O 1
ATOM 1571 N N . ASP A 1 213 ? -11.458 2.522 14.860 1.00 93.50 213 ASP A N 1
ATOM 1572 C CA . ASP A 1 213 ? -12.348 3.388 15.644 1.00 93.50 213 ASP A CA 1
ATOM 1573 C C . ASP A 1 213 ? -13.671 2.678 16.018 1.00 93.50 213 ASP A C 1
ATOM 1575 O O . ASP A 1 213 ? -14.249 2.919 17.081 1.00 93.50 213 ASP A O 1
ATOM 1579 N N . ARG A 1 214 ? -14.198 1.800 15.150 1.00 93.81 214 ARG A N 1
ATOM 1580 C CA . ARG A 1 214 ? -15.390 0.978 15.445 1.00 93.81 214 ARG A CA 1
ATOM 1581 C C . ARG A 1 214 ? -15.099 -0.107 16.477 1.00 93.81 214 ARG A C 1
ATOM 1583 O O . ARG A 1 214 ? -15.919 -0.271 17.377 1.00 93.81 214 ARG A O 1
ATOM 1590 N N . VAL A 1 215 ? -13.969 -0.802 16.370 1.00 94.88 215 VAL A N 1
ATOM 1591 C CA . VAL A 1 215 ? -13.547 -1.825 17.338 1.00 94.88 215 VAL A CA 1
ATOM 1592 C C . VAL A 1 215 ? -13.379 -1.202 18.721 1.00 94.88 215 VAL A C 1
ATOM 1594 O O . VAL A 1 215 ? -14.002 -1.679 19.664 1.00 94.88 215 VAL A O 1
ATOM 1597 N N . ASN A 1 216 ? -12.684 -0.067 18.828 1.00 93.44 216 ASN A N 1
ATOM 1598 C CA . ASN A 1 216 ? -12.505 0.638 20.103 1.00 93.44 216 ASN A CA 1
ATOM 1599 C C . ASN A 1 216 ? -13.848 1.021 20.750 1.00 93.44 216 ASN A C 1
ATOM 1601 O O . ASN A 1 216 ? -14.045 0.839 21.951 1.00 93.44 216 ASN A O 1
ATOM 1605 N N . ARG A 1 217 ? -14.819 1.490 19.951 1.00 92.69 217 ARG A N 1
ATOM 1606 C CA . ARG A 1 217 ? -16.188 1.750 20.437 1.00 92.69 217 ARG A CA 1
ATOM 1607 C C . ARG A 1 217 ? -16.919 0.476 20.858 1.00 92.69 217 ARG A C 1
ATOM 1609 O O . ARG A 1 217 ? -17.668 0.502 21.828 1.00 92.69 217 ARG A O 1
ATOM 1616 N N . MET A 1 218 ? -16.751 -0.630 20.136 1.00 93.94 218 MET A N 1
ATOM 1617 C CA . MET A 1 218 ? -17.364 -1.910 20.509 1.00 93.94 218 MET A CA 1
ATOM 1618 C C . MET A 1 218 ? -16.792 -2.453 21.818 1.00 93.94 218 MET A C 1
ATOM 1620 O O . MET A 1 218 ? -17.564 -2.897 22.663 1.00 93.94 218 MET A O 1
ATOM 1624 N N . GLU A 1 219 ? -15.477 -2.369 22.016 1.00 94.12 219 GLU A N 1
ATOM 1625 C CA . GLU A 1 219 ? -14.833 -2.718 23.285 1.00 94.12 219 GLU A CA 1
ATOM 1626 C C . GLU A 1 219 ? -15.351 -1.844 24.430 1.00 94.12 219 GLU A C 1
ATOM 1628 O O . GLU A 1 219 ? -15.691 -2.369 25.490 1.00 94.12 219 GLU A O 1
ATOM 1633 N N . GLY A 1 220 ? -15.500 -0.534 24.199 1.00 94.94 220 GLY A N 1
ATOM 1634 C CA . GLY A 1 220 ? -16.112 0.390 25.154 1.00 94.94 220 GLY A CA 1
ATOM 1635 C C . GLY A 1 220 ? -17.543 -0.007 25.532 1.00 94.94 220 GLY A C 1
ATOM 1636 O O . GLY A 1 220 ? -17.846 -0.142 26.716 1.00 94.94 220 GLY A O 1
ATOM 1637 N N . LYS A 1 221 ? -18.404 -0.292 24.541 1.00 94.25 221 LYS A N 1
ATOM 1638 C CA . LYS A 1 221 ? -19.784 -0.782 24.761 1.00 94.25 221 LYS A CA 1
ATOM 1639 C C . LYS A 1 221 ? -19.829 -2.079 25.543 1.00 94.25 221 LYS A C 1
ATOM 1641 O O . LYS A 1 221 ? -20.634 -2.222 26.459 1.00 94.25 221 LYS A O 1
ATOM 1646 N N . LEU A 1 222 ? -18.996 -3.041 25.156 1.00 95.44 222 LEU A N 1
ATOM 1647 C CA . LEU A 1 222 ? -18.945 -4.343 25.802 1.00 95.44 222 LEU A CA 1
ATOM 1648 C C . LEU A 1 222 ? -18.496 -4.193 27.257 1.00 95.44 222 LEU A C 1
ATOM 1650 O O . LEU A 1 222 ? -19.125 -4.748 28.152 1.00 95.44 222 LEU A O 1
ATOM 1654 N N . SER A 1 223 ? -17.455 -3.394 27.492 1.00 95.31 223 SER A N 1
ATOM 1655 C CA . SER A 1 223 ? -16.931 -3.100 28.823 1.00 95.31 223 SER A CA 1
ATOM 1656 C C . SER A 1 223 ? -17.978 -2.405 29.705 1.00 95.31 223 SER A C 1
ATOM 1658 O O . SER A 1 223 ? -18.252 -2.869 30.813 1.00 95.31 223 SER A O 1
ATOM 1660 N N . ASN A 1 224 ? -18.650 -1.373 29.179 1.00 96.06 224 ASN A N 1
ATOM 1661 C CA . ASN A 1 224 ? -19.795 -0.721 29.819 1.00 96.06 224 ASN A CA 1
ATOM 1662 C C . ASN A 1 224 ? -20.917 -1.718 30.134 1.00 96.06 224 ASN A C 1
ATOM 1664 O O . ASN A 1 224 ? -21.498 -1.674 31.216 1.00 96.06 224 ASN A O 1
ATOM 1668 N N . GLY A 1 225 ? -21.211 -2.637 29.212 1.00 94.25 225 GLY A N 1
ATOM 1669 C CA . GLY A 1 225 ? -22.274 -3.615 29.388 1.00 94.25 225 GLY A CA 1
ATOM 1670 C C . GLY A 1 225 ? -21.981 -4.645 30.471 1.00 94.25 225 GLY A C 1
ATOM 1671 O O . GLY A 1 225 ? -22.829 -4.898 31.327 1.00 94.25 225 GLY A O 1
ATOM 1672 N N . VAL A 1 226 ? -20.762 -5.184 30.487 1.00 96.38 226 VAL A N 1
ATOM 1673 C CA . VAL A 1 226 ? -20.305 -6.104 31.534 1.00 96.38 226 VAL A CA 1
ATOM 1674 C C . VAL A 1 226 ? -20.283 -5.403 32.893 1.00 96.38 226 VAL A C 1
ATOM 1676 O O . VAL A 1 226 ? -20.789 -5.962 33.865 1.00 96.38 226 VAL A O 1
ATOM 1679 N N . ALA A 1 227 ? -19.777 -4.165 32.965 1.00 95.88 227 ALA A N 1
ATOM 1680 C CA . ALA A 1 227 ? -19.827 -3.366 34.186 1.00 95.88 227 ALA A CA 1
ATOM 1681 C C . ALA A 1 227 ? -21.282 -3.148 34.641 1.00 95.88 227 ALA A C 1
ATOM 1683 O O . ALA A 1 227 ? -21.620 -3.434 35.789 1.00 95.88 227 ALA A O 1
ATOM 1684 N N . GLY A 1 228 ? -22.175 -2.726 33.745 1.00 95.81 228 GLY A N 1
ATOM 1685 C CA . GLY A 1 228 ? -23.594 -2.515 34.038 1.00 95.81 228 GLY A CA 1
ATOM 1686 C C . GLY A 1 228 ? -24.264 -3.745 34.651 1.00 95.81 228 GLY A C 1
ATOM 1687 O O . GLY A 1 228 ? -24.822 -3.669 35.746 1.00 95.81 228 GLY A O 1
ATOM 1688 N N . VAL A 1 229 ? -24.111 -4.906 34.009 1.00 95.00 229 VAL A N 1
ATOM 1689 C CA . VAL A 1 229 ? -24.648 -6.182 34.509 1.00 95.00 229 VAL A CA 1
ATOM 1690 C C . VAL A 1 229 ? -24.013 -6.576 35.846 1.00 95.00 229 VAL A C 1
ATOM 1692 O O . VAL A 1 229 ? -24.727 -6.993 36.758 1.00 95.00 229 VAL A O 1
ATOM 1695 N N . ALA A 1 230 ? -22.700 -6.399 36.014 1.00 96.00 230 ALA A N 1
ATOM 1696 C CA . ALA A 1 230 ? -22.027 -6.669 37.283 1.00 96.00 230 ALA A CA 1
ATOM 1697 C C . ALA A 1 230 ? -22.556 -5.763 38.410 1.00 96.00 230 ALA A C 1
ATOM 1699 O O . ALA A 1 230 ? -22.846 -6.249 39.505 1.00 96.00 230 ALA A O 1
ATOM 1700 N N . ALA A 1 231 ? -22.769 -4.471 38.134 1.00 95.81 231 ALA A N 1
ATOM 1701 C CA . ALA A 1 231 ? -23.347 -3.527 39.086 1.00 95.81 231 ALA A CA 1
ATOM 1702 C C . ALA A 1 231 ? -24.767 -3.959 39.474 1.00 95.81 231 ALA A C 1
ATOM 1704 O O . ALA A 1 231 ? -25.064 -4.050 40.662 1.00 95.81 231 ALA A O 1
ATOM 1705 N N . MET A 1 232 ? -25.611 -4.328 38.507 1.00 93.69 232 MET A N 1
ATOM 1706 C CA . MET A 1 232 ? -26.960 -4.847 38.769 1.00 93.69 232 MET A CA 1
ATOM 1707 C C . MET A 1 232 ? -26.933 -6.131 39.601 1.00 93.69 232 MET A C 1
ATOM 1709 O O . MET A 1 232 ? -27.713 -6.266 40.537 1.00 93.69 232 MET A O 1
ATOM 1713 N N . SER A 1 233 ? -26.007 -7.050 39.312 1.00 93.81 233 SER A N 1
ATOM 1714 C CA . SER A 1 233 ? -25.871 -8.312 40.051 1.00 93.81 233 SER A CA 1
ATOM 1715 C C . SER A 1 233 ? -25.431 -8.119 41.506 1.00 93.81 233 SER A C 1
ATOM 1717 O O . SER A 1 233 ? -25.722 -8.953 42.360 1.00 93.81 233 SER A O 1
ATOM 1719 N N . SER A 1 234 ? -24.755 -7.004 41.805 1.00 93.19 234 SER A N 1
ATOM 1720 C CA . SER A 1 234 ? -24.358 -6.647 43.168 1.00 93.19 234 SER A CA 1
ATOM 1721 C C . SER A 1 234 ? -25.511 -6.080 44.006 1.00 93.19 234 SER A C 1
ATOM 1723 O O . SER A 1 234 ? -25.377 -5.979 45.228 1.00 93.19 234 SER A O 1
ATOM 1725 N N . ILE A 1 235 ? -26.643 -5.731 43.376 1.00 93.19 235 ILE A N 1
ATOM 1726 C CA . ILE A 1 235 ? -27.816 -5.209 44.075 1.00 93.19 235 ILE A CA 1
ATOM 1727 C C . ILE A 1 235 ? -28.391 -6.316 44.961 1.00 93.19 235 ILE A C 1
ATOM 1729 O O . ILE A 1 235 ? -28.872 -7.342 44.482 1.00 93.19 235 ILE A O 1
ATOM 1733 N N . LYS A 1 236 ? -28.366 -6.093 46.276 1.00 87.50 236 LYS A N 1
ATOM 1734 C CA . LYS A 1 236 ? -28.994 -6.989 47.251 1.00 87.50 236 LYS A CA 1
ATOM 1735 C C . LYS A 1 236 ? -30.393 -6.487 47.582 1.00 87.50 236 LYS A C 1
ATOM 1737 O O . LYS A 1 236 ? -30.549 -5.349 48.017 1.00 87.50 236 LYS A O 1
ATOM 1742 N N . TYR A 1 237 ? -31.384 -7.360 47.435 1.00 85.88 237 TYR A N 1
ATOM 1743 C CA . TYR A 1 237 ? -32.758 -7.108 47.861 1.00 85.88 237 TYR A CA 1
ATOM 1744 C C . TYR A 1 237 ? -33.016 -7.849 49.177 1.00 85.88 237 TYR A C 1
ATOM 1746 O O . TYR A 1 237 ? -32.897 -9.071 49.237 1.00 85.88 237 TYR A O 1
ATOM 1754 N N . GLN A 1 238 ? -33.330 -7.116 50.246 1.00 80.38 238 GLN A N 1
ATOM 1755 C CA . GLN A 1 238 ? -33.835 -7.693 51.496 1.00 80.38 238 GLN A CA 1
ATOM 1756 C C . GLN A 1 238 ? -35.366 -7.600 51.480 1.00 80.38 238 GLN A C 1
ATOM 1758 O O . GLN A 1 238 ? -35.927 -6.590 51.893 1.00 80.38 238 GLN A O 1
ATOM 1763 N N . GLY A 1 239 ? -36.032 -8.626 50.941 1.00 81.62 239 GLY A N 1
ATOM 1764 C CA . GLY A 1 239 ? -37.483 -8.616 50.723 1.00 81.62 239 GLY A CA 1
ATOM 1765 C C . GLY A 1 239 ? -37.900 -7.611 49.644 1.00 81.62 239 GLY A C 1
ATOM 1766 O O . GLY A 1 239 ? -37.253 -7.505 48.600 1.00 81.62 239 GLY A O 1
ATOM 1767 N N . SER A 1 240 ? -38.972 -6.857 49.902 1.00 88.50 240 SER A N 1
ATOM 1768 C CA . SER A 1 240 ? -39.381 -5.746 49.037 1.00 88.50 240 SER A CA 1
ATOM 1769 C C . SER A 1 240 ? -38.553 -4.497 49.340 1.00 88.50 240 SER A C 1
ATOM 1771 O O . SER A 1 240 ? -38.609 -3.970 50.450 1.00 88.50 240 SER A O 1
ATOM 1773 N N . GLY A 1 241 ? -37.792 -3.997 48.368 1.00 91.25 241 GLY A N 1
ATOM 1774 C CA . GLY A 1 241 ? -36.901 -2.863 48.600 1.00 91.25 241 GLY A CA 1
ATOM 1775 C C . GLY A 1 241 ? -36.210 -2.326 47.354 1.00 91.25 241 GLY A C 1
ATOM 1776 O O . GLY A 1 241 ? -36.316 -2.881 46.262 1.00 91.25 241 GLY A O 1
ATOM 1777 N N . ILE A 1 242 ? -35.489 -1.223 47.543 1.00 92.81 242 ILE A N 1
ATOM 1778 C CA . ILE A 1 242 ? -34.631 -0.592 46.537 1.00 92.81 242 ILE A CA 1
ATOM 1779 C C . ILE A 1 242 ? -33.185 -0.905 46.904 1.00 92.81 242 ILE A C 1
ATOM 1781 O O . ILE A 1 242 ? -32.823 -0.878 48.080 1.00 92.81 242 ILE A O 1
ATOM 1785 N N . GLY A 1 243 ? -32.355 -1.176 45.906 1.00 92.38 243 GLY A N 1
ATOM 1786 C CA . GLY A 1 243 ? -30.932 -1.369 46.106 1.00 92.38 243 GLY A CA 1
ATOM 1787 C C . GLY A 1 243 ? -30.096 -0.633 45.068 1.00 92.38 243 GLY A C 1
ATOM 1788 O O . GLY A 1 243 ? -30.569 -0.239 43.999 1.00 92.38 243 GLY A O 1
ATOM 1789 N N . LEU A 1 244 ? -28.836 -0.432 45.436 1.00 95.94 244 LEU A N 1
ATOM 1790 C CA . LEU A 1 244 ? -27.821 0.247 44.647 1.00 95.94 244 LEU A CA 1
ATOM 1791 C C . LEU A 1 244 ? -26.645 -0.701 44.463 1.00 95.94 244 LEU A C 1
ATOM 1793 O O . LEU A 1 244 ? -26.259 -1.406 45.396 1.00 95.94 244 LEU A O 1
ATOM 1797 N N . GLY A 1 245 ? -26.084 -0.703 43.265 1.00 94.25 245 GLY A N 1
ATOM 1798 C CA . GLY A 1 245 ? -24.920 -1.494 42.914 1.00 94.25 245 GLY A CA 1
ATOM 1799 C C . GLY A 1 245 ? -23.910 -0.644 42.169 1.00 94.25 245 GLY A C 1
ATOM 1800 O O . GLY A 1 245 ? -24.279 0.252 41.413 1.00 94.25 245 GLY A O 1
ATOM 1801 N N . VAL A 1 246 ? -22.630 -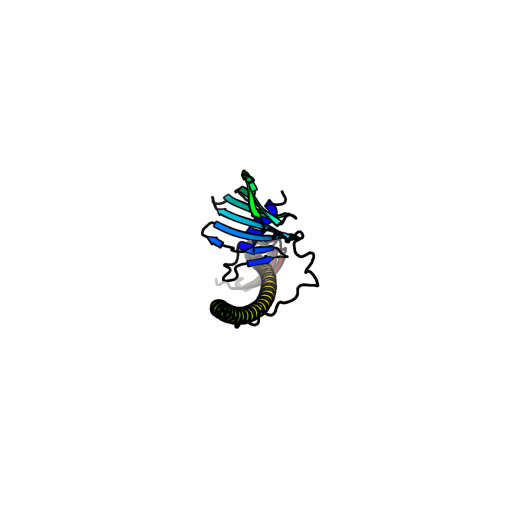0.913 42.380 1.00 96.19 246 VAL A N 1
ATOM 1802 C CA . VAL A 1 246 ? -21.542 -0.269 41.642 1.00 96.19 246 VAL A CA 1
ATOM 1803 C C . VAL A 1 246 ? -20.565 -1.335 41.194 1.00 96.19 246 VAL A C 1
ATOM 1805 O O . VAL A 1 246 ? -20.370 -2.339 41.879 1.00 96.19 246 VAL A O 1
ATOM 1808 N N . SER A 1 247 ? -19.950 -1.135 40.040 1.00 96.38 247 SER A N 1
ATOM 1809 C CA . SER A 1 247 ? -18.913 -2.035 39.553 1.00 96.38 247 SER A CA 1
ATOM 1810 C C . SER A 1 247 ? -17.889 -1.281 38.715 1.00 96.38 247 SER A C 1
ATOM 1812 O O . SER A 1 247 ? -18.141 -0.186 38.203 1.00 96.38 247 SER A O 1
ATOM 1814 N N . ASN A 1 248 ? -16.727 -1.903 38.567 1.00 95.44 248 ASN A N 1
ATOM 1815 C CA . ASN A 1 248 ? -15.713 -1.499 37.615 1.00 95.44 248 ASN A CA 1
ATOM 1816 C C . ASN A 1 248 ? -15.304 -2.727 36.799 1.00 95.44 248 ASN A C 1
ATOM 1818 O O . ASN A 1 248 ? -15.056 -3.791 37.368 1.00 95.44 248 ASN A O 1
ATOM 1822 N N . TYR A 1 249 ? -15.241 -2.587 35.478 1.00 95.06 249 TYR A N 1
ATOM 1823 C CA . TYR A 1 249 ? -14.722 -3.619 34.588 1.00 95.06 249 TYR A CA 1
ATOM 1824 C C . TYR A 1 249 ? -13.958 -2.969 33.442 1.00 95.06 249 TYR A C 1
ATOM 1826 O O . TYR A 1 249 ? -14.489 -2.083 32.782 1.00 95.06 249 TYR A O 1
ATOM 1834 N N . ASN A 1 250 ? -12.714 -3.404 33.222 1.00 91.81 250 ASN A N 1
ATOM 1835 C CA . ASN A 1 250 ? -11.848 -2.975 32.119 1.00 91.81 250 ASN A CA 1
ATOM 1836 C C . ASN A 1 250 ? -11.924 -1.458 31.827 1.00 91.81 250 ASN A C 1
ATOM 1838 O O . ASN A 1 250 ? -12.268 -1.040 30.722 1.00 91.81 250 ASN A O 1
ATOM 1842 N N . GLY A 1 251 ? -11.692 -0.635 32.858 1.00 90.50 251 GLY A N 1
ATOM 1843 C CA . GLY A 1 251 ? -11.692 0.832 32.758 1.00 90.50 251 GLY A CA 1
ATOM 1844 C C . GLY A 1 251 ? -13.070 1.507 32.709 1.00 90.50 251 GLY A C 1
ATOM 1845 O O . GLY A 1 251 ? -13.138 2.735 32.740 1.00 90.50 251 GLY A O 1
ATOM 1846 N N . SER A 1 252 ? -14.157 0.737 32.680 1.00 94.88 252 SER A N 1
ATOM 1847 C CA . SER A 1 252 ? -15.534 1.236 32.713 1.00 94.88 252 SER A CA 1
ATOM 1848 C C . SER A 1 252 ? -16.087 1.181 34.128 1.00 94.88 252 SER A C 1
ATOM 1850 O O . SER A 1 252 ? -15.976 0.158 34.802 1.00 94.88 252 SER A O 1
ATOM 1852 N N . ASN A 1 253 ? -16.709 2.268 34.574 1.00 96.00 253 ASN A N 1
ATOM 1853 C CA . ASN A 1 253 ? -17.398 2.341 35.859 1.00 96.00 253 ASN A CA 1
ATOM 1854 C C . ASN A 1 253 ? -18.900 2.309 35.621 1.00 96.00 253 ASN A C 1
ATOM 1856 O O . ASN A 1 253 ? -19.399 3.058 34.783 1.00 96.00 253 ASN A O 1
ATOM 1860 N N . ALA A 1 254 ? -19.622 1.489 36.376 1.00 97.12 254 ALA A N 1
ATOM 1861 C CA . ALA A 1 254 ? -21.070 1.426 36.300 1.00 97.12 254 ALA A CA 1
ATOM 1862 C C . ALA A 1 254 ? -21.720 1.628 37.661 1.00 97.12 254 ALA A C 1
ATOM 1864 O O . ALA A 1 254 ? -21.224 1.164 38.689 1.00 97.12 254 ALA A O 1
ATOM 1865 N N . ILE A 1 255 ? -22.870 2.290 37.635 1.00 95.50 255 ILE A N 1
ATOM 1866 C CA . ILE A 1 255 ? -23.793 2.416 38.755 1.00 95.50 255 ILE A CA 1
ATOM 1867 C C . ILE A 1 255 ? -25.140 1.840 38.340 1.00 95.50 255 ILE A C 1
ATOM 1869 O O . ILE A 1 255 ? -25.621 2.093 37.238 1.00 95.50 255 ILE A O 1
ATOM 1873 N N . ALA A 1 256 ? -25.752 1.060 39.218 1.00 96.88 256 ALA A N 1
ATOM 1874 C CA . ALA A 1 256 ? -27.050 0.453 39.011 1.00 96.88 256 ALA A CA 1
ATOM 1875 C C . ALA A 1 256 ? -27.986 0.765 40.171 1.00 96.88 256 ALA A C 1
ATOM 1877 O O . ALA A 1 256 ? -27.582 0.783 41.333 1.00 96.88 256 ALA A O 1
A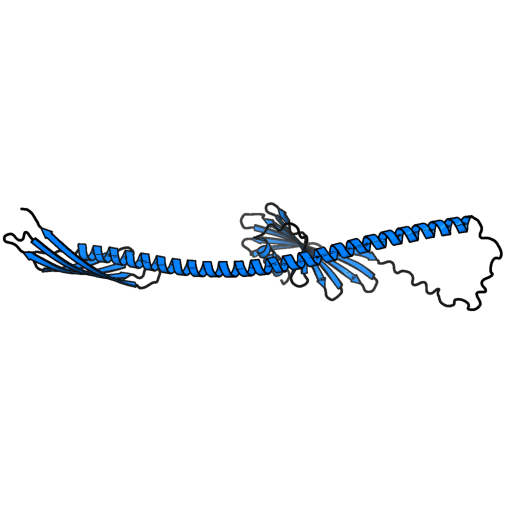TOM 1878 N N . VAL A 1 257 ? -29.250 0.989 39.836 1.00 96.00 257 VAL A N 1
ATOM 1879 C CA . VAL A 1 257 ? -30.340 1.191 40.787 1.00 96.00 257 VAL A CA 1
ATOM 1880 C C . VAL A 1 257 ? -31.457 0.240 40.407 1.00 96.00 257 VAL A C 1
ATOM 1882 O O . VAL A 1 257 ? -31.807 0.127 39.232 1.00 96.00 257 VAL A O 1
ATOM 1885 N N . GLY A 1 258 ? -32.027 -0.447 41.386 1.00 95.19 258 GLY A N 1
ATOM 1886 C CA . GLY A 1 258 ? -33.116 -1.375 41.128 1.00 95.19 258 GLY A CA 1
ATOM 1887 C C . GLY A 1 258 ? -34.069 -1.506 42.294 1.00 95.19 258 GLY A C 1
ATOM 1888 O O . GLY A 1 258 ? -33.735 -1.170 43.425 1.00 95.19 258 GLY A O 1
ATOM 1889 N N . ALA A 1 259 ? -35.252 -2.028 42.006 1.00 95.06 259 ALA A N 1
ATOM 1890 C CA . ALA A 1 259 ? -36.274 -2.346 42.986 1.00 95.06 259 ALA A CA 1
ATOM 1891 C C . ALA A 1 259 ? -36.695 -3.811 42.841 1.00 95.06 259 ALA A C 1
ATOM 1893 O O . ALA A 1 259 ? -36.740 -4.349 41.734 1.00 95.06 259 ALA A O 1
ATOM 1894 N N . GLY A 1 260 ? -36.985 -4.450 43.967 1.00 94.31 260 GLY A N 1
ATOM 1895 C CA . GLY A 1 260 ? -37.481 -5.815 44.046 1.00 94.31 260 GLY A CA 1
ATOM 1896 C C . GLY A 1 260 ? -38.707 -5.877 44.942 1.00 94.31 260 GLY A C 1
ATOM 1897 O O . GLY A 1 260 ? -38.802 -5.119 45.906 1.00 94.31 260 GLY A O 1
ATOM 1898 N N . VAL A 1 261 ? -39.644 -6.762 44.617 1.00 93.69 261 VAL A N 1
ATOM 1899 C CA . VAL A 1 261 ? -40.814 -7.077 45.439 1.00 93.69 261 VAL A CA 1
ATOM 1900 C C . VAL A 1 261 ? -40.936 -8.585 45.596 1.00 93.69 261 VAL A C 1
ATOM 1902 O O . VAL A 1 261 ? -40.845 -9.332 44.618 1.00 93.69 261 VAL A O 1
ATOM 1905 N N . THR A 1 262 ? -41.144 -9.027 46.831 1.00 91.94 262 THR A N 1
ATOM 1906 C CA . THR A 1 262 ? -41.456 -10.417 47.168 1.00 91.94 262 THR A CA 1
ATOM 1907 C C . THR A 1 262 ? -42.950 -10.554 47.449 1.00 91.94 262 THR A C 1
ATOM 1909 O O . THR A 1 262 ? -43.561 -9.668 48.045 1.00 91.94 262 THR A O 1
ATOM 1912 N N . PHE A 1 263 ? -43.575 -11.635 46.985 1.00 90.44 263 PHE A N 1
ATOM 1913 C CA . PHE A 1 263 ? -45.001 -11.893 47.197 1.00 90.44 263 PHE A CA 1
ATOM 1914 C C . PHE A 1 263 ? -45.320 -13.392 47.255 1.00 90.44 263 PHE A C 1
ATOM 1916 O O . PHE A 1 263 ? -44.489 -14.260 46.985 1.00 90.44 263 PHE A O 1
ATOM 1923 N N . GLY A 1 264 ? -46.563 -13.697 47.627 1.00 89.31 264 GLY A N 1
ATOM 1924 C CA . GLY A 1 264 ? -47.028 -15.049 47.927 1.00 89.31 264 GLY A CA 1
ATOM 1925 C C . GLY A 1 264 ? -47.088 -15.305 49.431 1.00 89.31 264 GLY A C 1
ATOM 1926 O O . GLY A 1 264 ? -46.466 -14.595 50.215 1.00 89.31 264 GLY A O 1
ATOM 1927 N N . SER A 1 265 ? -47.843 -16.333 49.822 1.00 82.75 265 SER A N 1
ATOM 1928 C CA . SER A 1 265 ? -48.107 -16.697 51.226 1.00 82.75 265 SER A CA 1
ATOM 1929 C C . SER A 1 265 ? -46.844 -16.916 52.060 1.00 82.75 265 SER A C 1
ATOM 1931 O O . SER A 1 265 ? -46.882 -16.809 53.279 1.00 82.75 265 SER A O 1
ATOM 1933 N N . GLU A 1 266 ? -45.734 -17.212 51.393 1.00 86.25 266 GLU A N 1
ATOM 1934 C CA . GLU A 1 266 ? -44.462 -17.566 52.003 1.00 86.25 266 GLU A CA 1
ATOM 1935 C C . GLU A 1 266 ? -43.269 -16.800 51.410 1.00 86.25 266 GLU A C 1
ATOM 1937 O O . GLU A 1 266 ? -42.137 -17.263 51.532 1.00 86.25 266 GLU A O 1
ATOM 1942 N N . GLU A 1 267 ? -43.523 -15.662 50.747 1.00 86.25 267 GLU A N 1
ATOM 1943 C CA . GLU A 1 267 ? -42.514 -14.879 49.999 1.00 86.25 267 GLU A CA 1
ATOM 1944 C C . GLU A 1 267 ? -41.798 -15.686 48.901 1.00 86.25 267 GLU A C 1
ATOM 1946 O O . GLU A 1 267 ? -40.665 -15.413 48.515 1.00 86.25 267 GLU A O 1
ATOM 1951 N N . GLN A 1 268 ? -42.486 -16.700 48.380 1.00 92.38 268 GLN A N 1
ATOM 1952 C CA . GLN A 1 268 ? -41.951 -17.651 47.409 1.00 92.38 268 GLN A CA 1
ATOM 1953 C C . GLN A 1 268 ? -41.704 -17.050 46.018 1.00 92.38 268 GLN A C 1
ATOM 1955 O O . GLN A 1 268 ? -40.916 -17.612 45.266 1.00 92.38 268 GLN A O 1
ATOM 1960 N N . TRP A 1 269 ? -42.343 -15.928 45.666 1.00 92.88 269 TRP A N 1
ATOM 1961 C CA . TRP A 1 269 ? -42.117 -15.220 44.403 1.00 92.88 269 TRP A CA 1
ATOM 1962 C C . TRP A 1 269 ? -41.332 -13.937 44.632 1.00 92.88 269 TRP A C 1
ATOM 1964 O O . TRP A 1 269 ? -41.647 -13.172 45.540 1.00 92.88 269 TRP A O 1
ATOM 1974 N N . MET A 1 270 ? -40.378 -13.652 43.750 1.00 91.56 270 MET A N 1
ATOM 1975 C CA . MET A 1 270 ? -39.649 -12.387 43.721 1.00 91.56 270 MET A CA 1
ATOM 1976 C C . MET A 1 270 ? -39.591 -11.849 42.295 1.00 91.56 270 MET A C 1
ATOM 1978 O O . MET A 1 270 ? -39.122 -12.534 41.387 1.00 91.56 270 MET A O 1
ATOM 1982 N N . VAL A 1 271 ? -40.029 -10.605 42.112 1.00 94.19 271 VAL A N 1
ATOM 1983 C CA . VAL A 1 271 ? -39.858 -9.836 40.874 1.00 94.19 271 VAL A CA 1
ATOM 1984 C C . VAL A 1 271 ? -38.887 -8.708 41.167 1.00 94.19 271 VAL A C 1
ATOM 1986 O O . VAL A 1 271 ? -39.082 -7.963 42.124 1.00 94.19 271 VAL A O 1
ATOM 1989 N N . ASN A 1 272 ? -37.851 -8.562 40.352 1.00 93.88 272 ASN A N 1
ATOM 1990 C CA . ASN A 1 272 ? -36.929 -7.439 40.447 1.00 93.88 272 ASN A CA 1
ATOM 1991 C C . ASN A 1 272 ? -36.713 -6.788 39.083 1.00 93.88 272 ASN A C 1
ATOM 1993 O O . ASN A 1 272 ? -36.858 -7.412 38.033 1.00 93.88 272 ASN A O 1
ATOM 1997 N N . GLY A 1 273 ? -36.389 -5.504 39.123 1.00 95.12 273 GLY A N 1
ATOM 1998 C CA . GLY A 1 273 ? -35.994 -4.716 37.973 1.00 95.12 273 GLY A CA 1
ATOM 1999 C C . GLY A 1 273 ? -34.877 -3.770 38.372 1.00 95.12 273 GLY A C 1
ATOM 2000 O O . GLY A 1 273 ? -34.881 -3.217 39.471 1.00 95.12 273 GLY A O 1
ATOM 2001 N N . ALA A 1 274 ? -33.915 -3.582 37.484 1.00 95.62 274 ALA A N 1
ATOM 2002 C CA . ALA A 1 274 ? -32.821 -2.652 37.682 1.00 95.62 274 ALA A CA 1
ATOM 2003 C C . ALA A 1 274 ? -32.498 -1.921 36.380 1.00 95.62 274 ALA A C 1
ATOM 2005 O O . ALA A 1 274 ? -32.765 -2.408 35.280 1.00 95.62 274 ALA A O 1
ATOM 2006 N N . ILE A 1 275 ? -31.898 -0.746 36.520 1.00 95.12 275 ILE A N 1
ATOM 2007 C CA . ILE A 1 275 ? -31.301 0.025 35.436 1.00 95.12 275 ILE A CA 1
ATOM 2008 C C . ILE A 1 275 ? -29.872 0.355 35.859 1.00 95.12 275 ILE A C 1
ATOM 2010 O O . ILE A 1 275 ? -29.640 0.764 36.995 1.00 95.12 275 ILE A O 1
ATOM 2014 N N . SER A 1 276 ? -28.915 0.181 34.955 1.00 96.19 276 SER A N 1
ATOM 2015 C CA . SER A 1 276 ? -27.524 0.574 35.148 1.00 96.19 276 SER A CA 1
ATOM 2016 C C . SER A 1 276 ? -27.097 1.610 34.130 1.00 96.19 276 SER A C 1
ATOM 2018 O O . SER A 1 276 ? -27.415 1.470 32.952 1.00 96.19 276 SER A O 1
ATOM 2020 N N . HIS A 1 277 ? -26.310 2.581 34.568 1.00 96.25 277 HIS A N 1
ATOM 2021 C CA . HIS A 1 277 ? -25.585 3.507 33.717 1.00 96.25 277 HIS A CA 1
ATOM 2022 C C . HIS A 1 277 ? -24.086 3.248 33.869 1.00 96.25 277 HIS A C 1
ATOM 2024 O O . HIS A 1 277 ? -23.578 3.203 34.990 1.00 96.25 277 HIS A O 1
ATOM 2030 N N . ALA A 1 278 ? -23.390 3.062 32.754 1.00 96.19 278 ALA A N 1
ATOM 2031 C CA . ALA A 1 278 ? -21.958 2.816 32.718 1.00 96.19 278 ALA A CA 1
ATOM 2032 C C . ALA A 1 278 ? -21.258 3.871 31.867 1.00 96.19 278 ALA A C 1
ATOM 2034 O O . ALA A 1 278 ? -21.795 4.298 30.845 1.00 96.19 278 ALA A O 1
ATOM 2035 N N . GLN A 1 279 ? -20.064 4.278 32.288 1.00 94.44 279 GLN A N 1
ATOM 2036 C CA . GLN A 1 279 ? -19.212 5.206 31.560 1.00 94.44 279 GLN A CA 1
ATOM 2037 C C . GLN A 1 279 ? -17.785 4.667 31.479 1.00 94.44 279 GLN A C 1
ATOM 2039 O O . GLN A 1 279 ? -17.218 4.197 32.469 1.00 94.44 279 GLN A O 1
ATOM 2044 N N . THR A 1 280 ? -17.188 4.807 30.300 1.00 92.81 280 THR A N 1
ATOM 2045 C CA . THR A 1 280 ? -15.814 4.417 30.005 1.00 92.81 280 THR A CA 1
ATOM 2046 C C . THR A 1 280 ? -15.072 5.536 29.298 1.00 92.81 280 THR A C 1
ATOM 2048 O O . THR A 1 280 ? -15.671 6.334 28.578 1.00 92.81 280 THR A O 1
ATOM 2051 N N . ASN A 1 281 ? -13.759 5.571 29.507 1.00 88.81 281 ASN A N 1
ATOM 2052 C CA . ASN A 1 281 ? -12.823 6.427 28.778 1.00 88.81 281 ASN A CA 1
ATOM 2053 C C . ASN A 1 281 ? -11.729 5.573 28.115 1.00 88.81 281 ASN A C 1
ATOM 2055 O O . ASN A 1 281 ? -10.562 5.969 28.048 1.00 88.81 281 ASN A O 1
ATOM 2059 N N . LEU A 1 282 ? -12.090 4.363 27.681 1.00 84.19 282 LEU A N 1
ATOM 2060 C CA . LEU A 1 282 ? -11.170 3.449 27.018 1.00 84.19 282 LEU A CA 1
ATOM 2061 C C . LEU A 1 282 ? -10.701 4.046 25.681 1.00 84.19 282 LEU A C 1
ATOM 2063 O O . LEU A 1 282 ? -11.494 4.611 24.927 1.00 84.19 282 LEU A O 1
ATOM 2067 N N . HIS A 1 283 ? -9.402 3.931 25.390 1.00 81.62 283 HIS A N 1
ATOM 2068 C CA . HIS A 1 283 ? -8.785 4.398 24.137 1.00 81.62 283 HIS A CA 1
ATOM 2069 C C . HIS A 1 283 ? -9.029 5.885 23.807 1.00 81.62 283 HIS A C 1
ATOM 2071 O O . HIS A 1 283 ? -9.070 6.269 22.641 1.00 81.62 283 HIS A O 1
ATOM 2077 N N . GLY A 1 284 ? -9.213 6.733 24.828 1.00 80.94 284 GLY A N 1
ATOM 2078 C CA . GLY A 1 284 ? -9.458 8.171 24.649 1.00 80.94 284 GLY A CA 1
ATOM 2079 C C . GLY A 1 284 ? -10.865 8.523 24.150 1.00 80.94 284 GLY A C 1
ATOM 2080 O O . GLY A 1 284 ? -11.136 9.689 23.866 1.00 80.94 284 GLY A O 1
ATOM 2081 N N . ILE A 1 285 ? -11.770 7.545 24.061 1.00 79.69 285 ILE A N 1
ATOM 2082 C CA . ILE A 1 285 ? -13.167 7.746 23.675 1.00 79.69 285 ILE A CA 1
ATOM 2083 C C . ILE A 1 285 ? -14.010 7.736 24.949 1.00 79.69 285 ILE A C 1
ATOM 2085 O O . ILE A 1 285 ? -14.119 6.710 25.618 1.00 79.69 285 ILE A O 1
ATOM 2089 N N . SER A 1 286 ? -14.617 8.879 25.285 1.00 88.88 286 SER A N 1
ATOM 2090 C CA . SER A 1 286 ? -15.600 8.929 26.369 1.00 88.88 286 SER A CA 1
ATOM 2091 C C . SER A 1 286 ? -16.936 8.414 25.860 1.00 88.88 286 SER A C 1
ATOM 2093 O O . SER A 1 286 ? -17.514 8.977 24.927 1.00 88.88 286 SER A O 1
ATOM 2095 N N . GLN A 1 287 ? -17.414 7.328 26.452 1.00 90.75 287 GLN A N 1
ATOM 2096 C CA . GLN A 1 287 ? -18.659 6.697 26.058 1.00 90.75 287 GLN A CA 1
ATOM 2097 C C . GLN A 1 287 ? -19.468 6.289 27.282 1.00 90.75 287 GLN A C 1
ATOM 2099 O O . GLN A 1 287 ? -18.925 5.730 28.234 1.00 90.75 287 GLN A O 1
ATOM 2104 N N . SER A 1 288 ? -20.779 6.512 27.227 1.00 94.50 288 SER A N 1
ATOM 2105 C CA . SER A 1 288 ? -21.719 6.024 28.227 1.00 94.50 288 SER A CA 1
ATOM 2106 C C . SER A 1 288 ? -22.839 5.201 27.601 1.00 94.50 288 SER A C 1
ATOM 2108 O O . SER A 1 288 ? -23.298 5.488 26.496 1.00 94.50 288 SER A O 1
ATOM 2110 N N . ASP A 1 289 ? -23.266 4.163 28.313 1.00 95.81 289 ASP A N 1
ATOM 2111 C CA . ASP A 1 289 ? -24.353 3.276 27.909 1.00 95.81 289 ASP A CA 1
ATOM 2112 C C . ASP A 1 289 ? -25.263 2.995 29.117 1.00 95.81 289 ASP A C 1
ATOM 2114 O O . ASP A 1 289 ? -24.815 2.960 30.266 1.00 95.81 289 ASP A O 1
ATOM 2118 N N . THR A 1 290 ? -26.555 2.790 28.858 1.00 95.38 290 THR A N 1
ATOM 2119 C CA . THR A 1 290 ? -27.557 2.465 29.884 1.00 95.38 290 THR A CA 1
ATOM 2120 C C . THR A 1 290 ? -28.206 1.127 29.550 1.00 95.38 290 THR A C 1
ATOM 2122 O O . THR A 1 290 ? -28.603 0.900 28.409 1.00 95.38 290 THR A O 1
ATOM 2125 N N . ILE A 1 291 ? -28.339 0.248 30.542 1.00 95.00 291 ILE A N 1
ATOM 2126 C CA . ILE A 1 291 ? -28.934 -1.088 30.402 1.00 95.00 291 ILE A CA 1
ATOM 2127 C C . ILE A 1 291 ? -30.057 -1.238 31.420 1.00 95.00 291 ILE A C 1
ATOM 2129 O O . ILE A 1 291 ? -29.915 -0.822 32.564 1.00 95.00 291 ILE A O 1
ATOM 2133 N N . GLY A 1 292 ? -31.173 -1.831 31.005 1.00 95.12 292 GLY A N 1
ATOM 2134 C CA . GLY A 1 292 ? -32.269 -2.227 31.885 1.00 95.12 292 GLY A CA 1
ATOM 2135 C C . GLY A 1 292 ? -32.413 -3.744 31.908 1.00 95.12 292 GLY A C 1
ATOM 2136 O O . GLY A 1 292 ? -32.244 -4.395 30.879 1.00 95.12 292 GLY A O 1
ATOM 2137 N N . ALA A 1 293 ? -32.737 -4.303 33.070 1.00 94.88 293 ALA A N 1
ATOM 2138 C CA . ALA A 1 293 ? -33.006 -5.724 33.240 1.00 94.88 293 ALA A CA 1
ATOM 2139 C C . ALA A 1 293 ? -34.172 -5.920 34.209 1.00 94.88 293 ALA A C 1
ATOM 2141 O O . ALA A 1 293 ? -34.351 -5.140 35.143 1.00 94.88 293 ALA A O 1
ATOM 2142 N N . ALA A 1 294 ? -34.951 -6.974 33.994 1.00 95.50 294 ALA A N 1
ATOM 2143 C CA . ALA A 1 294 ? -35.993 -7.415 34.908 1.00 95.50 294 ALA A CA 1
ATOM 2144 C C . ALA A 1 294 ? -35.963 -8.941 35.001 1.00 95.50 294 ALA A C 1
ATOM 2146 O O . ALA A 1 294 ? -35.715 -9.615 34.000 1.00 95.50 294 ALA A O 1
ATOM 2147 N N . SER A 1 295 ? -36.200 -9.485 36.192 1.00 92.31 295 SER A N 1
ATOM 2148 C CA . SER A 1 295 ? -36.255 -10.928 36.412 1.00 92.31 295 SER A CA 1
ATOM 2149 C C . SER A 1 295 ? -37.383 -11.314 37.362 1.00 92.31 295 SER A C 1
ATOM 2151 O O . SER A 1 295 ? -37.836 -10.521 38.190 1.00 92.31 295 SER A O 1
ATOM 2153 N N . VAL A 1 296 ? -37.841 -12.556 37.218 1.00 94.69 296 VAL A N 1
ATOM 2154 C CA . VAL A 1 296 ? -38.822 -13.193 38.097 1.00 94.69 296 VAL A CA 1
ATOM 2155 C C . VAL A 1 296 ? -38.216 -14.504 38.574 1.00 94.69 296 VAL A C 1
ATOM 2157 O O . VAL A 1 296 ? -37.686 -15.267 37.770 1.00 94.69 296 VAL A O 1
ATOM 2160 N N . SER A 1 297 ? -38.275 -14.764 39.874 1.00 92.25 297 SER A N 1
ATOM 2161 C CA . SER A 1 297 ? -37.743 -15.980 40.490 1.00 92.25 297 SER A CA 1
ATOM 2162 C C . SER A 1 297 ? -38.743 -16.576 41.476 1.00 92.25 297 SER A C 1
ATOM 2164 O O . SER A 1 297 ? -39.577 -15.861 42.038 1.00 92.25 297 SER A O 1
ATOM 2166 N N . TYR A 1 298 ? -38.663 -17.895 41.649 1.00 93.19 298 TYR A N 1
ATOM 2167 C CA . TYR A 1 298 ? -39.492 -18.671 42.563 1.00 93.19 298 TYR A CA 1
ATOM 2168 C C . TYR A 1 298 ? -38.605 -19.560 43.440 1.00 93.19 298 TYR A C 1
ATOM 2170 O O . TYR A 1 298 ? -37.712 -20.226 42.912 1.00 93.19 298 TYR A O 1
ATOM 2178 N N . SER A 1 299 ? -38.847 -19.588 44.751 1.00 91.50 299 SER A N 1
ATOM 2179 C CA . SER A 1 299 ? -38.134 -20.458 45.694 1.00 91.50 299 SER A CA 1
ATOM 2180 C C . SER A 1 299 ? -39.059 -21.549 46.221 1.00 91.50 299 SER A C 1
ATOM 2182 O O . SER A 1 299 ? -40.081 -21.255 46.836 1.00 91.50 299 SER A O 1
ATOM 2184 N N . PHE A 1 300 ? -38.667 -22.809 46.032 1.00 89.94 300 PHE A N 1
ATOM 2185 C CA . PHE A 1 300 ? -39.275 -23.939 46.734 1.00 89.94 300 PHE A CA 1
ATOM 2186 C C . PHE A 1 300 ? -38.766 -23.948 48.179 1.00 89.94 300 PHE A C 1
ATOM 2188 O O . PHE A 1 300 ? -37.586 -23.665 48.410 1.00 89.94 300 PHE A O 1
ATOM 2195 N N . LYS A 1 301 ? -39.646 -24.243 49.132 1.00 75.38 301 LYS A N 1
ATOM 2196 C CA . LYS A 1 301 ? -39.267 -24.544 50.514 1.00 75.38 301 LYS A CA 1
ATOM 2197 C C . LYS A 1 301 ? -39.343 -26.038 50.771 1.00 75.38 301 LYS A C 1
ATOM 2199 O O . LYS A 1 301 ? -40.183 -26.695 50.113 1.00 75.38 301 LYS A O 1
#

Foldseek 3Di:
DVVVVVVVVVVVVPPDDPDPDDQWDDDPQKIKGDFDDDVQKTWIWIWHQDPQRKIKIKIWMWGDPDPFKIKIKIKIWIWDQPPQQWTKIWIWIKIWMDGNNHTPDIDTDDIDIDGPDHDPPPPPPVPPDDPDPPPPPPPPPDDDDPVVVVVVVVVVVVVVVVVVVVVVVVVVVVVVVVVVVVVVVVVVVVVVVVVVVVVVVVVVVVVVVVVVVVVQVVVQVVQQVVQQVQQVVQFDDPAWDKGKGWGHGPQKIKIKIKTKHFDDPVSFKMKMKMKMKMWGCGPNDTDIDMDIDIDMGGDDD

pLDDT: mean 80.7, std 16.55, range [35.5, 97.38]

Radius of gyration: 43.91 Å; chains: 1; bounding box: 94×53×128 Å

InterPro domains:
  IPR005594 Trimeric autotransporter adhesin YadA-like, C-terminal membrane anchor domain [PF03895] (241-300)
  IPR045584 Pilin-like [SSF54523] (201-280)

Secondary structure (DSSP, 8-state):
-HHHHHHHHHHHHTSS----S-SEEESSSEEEEEEEEETTEEEEEEEEE-TTS-EEEEEEEEEEEETTEEEEEEEEEEEEE-TTSEEEEEEEEEEEEEETTEEEEEEEEEEEEEEEEE-------TT-S---TT-------SPPPHHHHHHHHHHHHHHHHHHHHHHHHHHHHHHHHHHHHHHHHHHHHHHHHHHHHHHHHHHHHHHHHHHHHHHHHHHHHHHHHHHHHHHHHTPPP-SSEEEEEEEEETTEEEEEEEEEEEESTTS-EEEEEEEEEEEE-GGG--EEEEEEEEEEEE---

Sequence (301 aa):
MKKSIVSLSLLAAFSGSVMAADPCMDINGTLVCDAKQEKDVHSATIIKENADGSIDVHEVKAKKIGPDRVQVDSKNINYDVTGSGKVIKTENVSTDRYQDGELESSDDSKKEQRVIGEFPKDPVDPGYENIDPNFEVKNPGGTPEKPEIDDIERNTNDISAIGKMVGEGGKAIAGNAGAIDHNAGAIEANKAGITANSNRISGLEQDMKAMGDRVNRMEGKLSNGVAGVAAMSSIKYQGSGIGLGVSNYNGSNAIAVGAGVTFGSEEQWMVNGAISHAQTNLHGISQSDTIGAASVSYSFK